Protein AF-B3PH59-F1 (afdb_monomer_lite)

Foldseek 3Di:
DVPVVLVLCQVDFAPDDDDRDDDDFFADDPPCGVVVRVLVVLVVVVVCCQQHVVLYDNQAWEWEDDDQKIWIWGQDPSHIDIDIDSDPVVVLVVLQDFDLAAYQYHYPPPPPFLHVVNVVSVPDDAFAKEKEKEKDPPCPVPLWTKMWIWIQFRNRRIDIDIFTPDDPLLPVVLVLLALLQVLVLVVVLVPPVSVVHNPGYWYWYWDADPVCVVVVHRGHTDIHTDDDDPVSNVDDDFAWEWEWAADPVRDTFIWIDGPPDIQGCVVQPVCRLLVVLVVVVVPDDPPDDHADFHSHYRCSNPFCVLDVRRTDISSSSVVVRVVSSVSNRVSNVVVVD

Sequence (337 aa):
MGQQCLHYLRLLPPGRRPALPELTIRCFSLGQGTNIAQRLTDLWRDLIHCFYSGLRPSGSRYLLETGDEFLLLQFLQQQPQVYRYKDYDRLLEKLSQPQADYSPLVVDRYALRDKPLAAISQTIKVPGIYLFYQVDVETAHDSRHWARIMLVDEKGSLFTARAHYYNQQTFLRPLLIFIRNALQHQQWSGDLHSALMLDNIQVYELEPARHYLSSGRSGPLLVQARQFPAQWMRIPLMNIKAIADMNADGQLLFSLYCDEQEFSPLAYGDELMPAVARYILGHRRTGEHYPGYITDLDLSLCRETIVQQTGLQLSHYLQIKTDLEMQLNQAMRQLLA

Structure (mmCIF, N/CA/C/O backbone):
data_AF-B3PH59-F1
#
_entry.id   AF-B3PH59-F1
#
loop_
_atom_site.group_PDB
_atom_site.id
_atom_site.type_symbol
_atom_site.label_atom_id
_atom_site.label_alt_id
_atom_site.label_comp_id
_atom_site.label_asym_id
_atom_site.label_entity_id
_atom_site.label_seq_id
_atom_site.pdbx_PDB_ins_code
_atom_site.Cartn_x
_atom_site.Cartn_y
_atom_site.Cartn_z
_atom_site.occupancy
_atom_site.B_iso_or_equiv
_atom_site.auth_seq_id
_atom_site.auth_comp_id
_atom_site.auth_asym_id
_atom_site.auth_atom_id
_atom_site.pdbx_PDB_model_num
ATOM 1 N N . MET A 1 1 ? 5.894 -5.583 -31.179 1.00 55.06 1 MET A N 1
ATOM 2 C CA . MET A 1 1 ? 6.895 -5.425 -30.098 1.00 55.06 1 MET A CA 1
ATOM 3 C C . MET A 1 1 ? 6.785 -6.529 -29.041 1.00 55.06 1 MET A C 1
ATOM 5 O O . MET A 1 1 ? 7.744 -7.268 -28.878 1.00 55.06 1 MET A O 1
ATOM 9 N N . GLY A 1 2 ? 5.634 -6.704 -28.373 1.00 60.00 2 GLY A N 1
ATOM 10 C CA . GLY A 1 2 ? 5.515 -7.617 -27.220 1.00 60.00 2 GLY A CA 1
ATOM 11 C C . GLY A 1 2 ? 5.922 -9.083 -27.453 1.00 60.00 2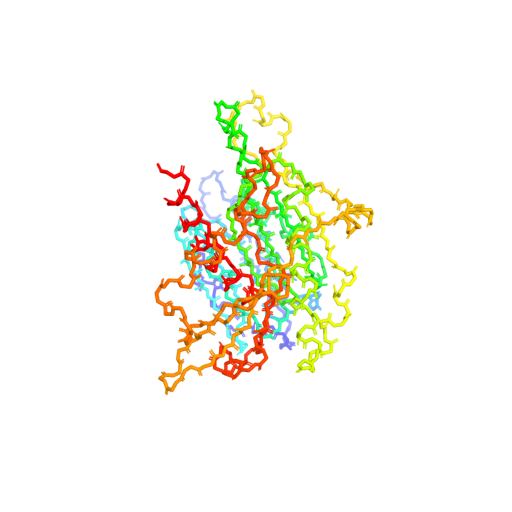 GLY A C 1
ATOM 12 O O . GLY A 1 2 ? 6.597 -9.656 -26.607 1.00 60.00 2 GLY A O 1
ATOM 13 N N . GLN A 1 3 ? 5.580 -9.689 -28.597 1.00 61.78 3 GLN A N 1
ATOM 14 C CA . GLN A 1 3 ? 5.868 -11.114 -28.847 1.00 61.78 3 GLN A CA 1
ATOM 15 C C . GLN A 1 3 ? 7.357 -11.418 -29.085 1.00 61.78 3 GLN A C 1
ATOM 17 O O . GLN A 1 3 ? 7.863 -12.403 -28.559 1.00 61.78 3 GLN A O 1
ATOM 22 N N . GLN A 1 4 ? 8.074 -10.570 -29.830 1.00 67.88 4 GLN A N 1
ATOM 23 C CA . GLN A 1 4 ? 9.510 -10.753 -30.096 1.00 67.88 4 GLN A CA 1
ATOM 24 C C . GLN A 1 4 ? 10.354 -10.480 -28.844 1.00 67.88 4 GLN A C 1
ATOM 26 O O . GLN A 1 4 ? 11.271 -11.240 -28.545 1.00 67.88 4 GLN A O 1
ATOM 31 N N . CYS A 1 5 ? 9.992 -9.446 -28.075 1.00 69.50 5 CYS A N 1
ATOM 32 C CA . CYS A 1 5 ? 10.623 -9.140 -26.790 1.00 69.50 5 CYS A CA 1
ATOM 33 C C . CYS A 1 5 ? 10.453 -10.311 -25.807 1.00 69.50 5 CYS A C 1
ATOM 35 O O . CYS A 1 5 ? 11.416 -10.779 -25.207 1.00 69.50 5 CYS A O 1
ATOM 37 N N . LEU A 1 6 ? 9.234 -10.850 -25.702 1.00 70.81 6 LEU A N 1
ATOM 38 C CA . LEU A 1 6 ? 8.949 -12.005 -24.853 1.00 70.81 6 LEU A CA 1
ATOM 39 C C . LEU A 1 6 ? 9.683 -13.268 -25.315 1.00 70.81 6 LEU A C 1
ATOM 41 O O . LEU A 1 6 ? 10.191 -14.017 -24.486 1.00 70.81 6 LEU A O 1
ATOM 45 N N . HIS A 1 7 ? 9.756 -13.507 -26.626 1.00 73.12 7 HIS A N 1
ATOM 46 C CA . HIS A 1 7 ? 10.506 -14.635 -27.171 1.00 73.12 7 HIS A CA 1
ATOM 47 C C . HIS A 1 7 ? 11.987 -14.562 -26.778 1.00 73.12 7 HIS A C 1
ATOM 49 O O . HIS A 1 7 ? 12.523 -15.546 -26.277 1.00 73.12 7 HIS A O 1
ATOM 55 N N . TYR A 1 8 ? 12.614 -13.389 -26.899 1.00 76.06 8 TYR A N 1
ATOM 56 C CA . TYR A 1 8 ? 13.986 -13.182 -26.436 1.00 76.06 8 TYR A CA 1
ATOM 57 C C . TYR A 1 8 ? 14.139 -13.485 -24.941 1.00 76.06 8 TYR A C 1
ATOM 59 O O . TYR A 1 8 ? 15.004 -14.268 -24.552 1.00 76.06 8 TYR A O 1
ATOM 67 N N . LEU A 1 9 ? 13.286 -12.890 -24.098 1.00 78.44 9 LEU A N 1
ATOM 68 C CA . LEU A 1 9 ? 13.359 -13.053 -22.642 1.00 78.44 9 LEU A CA 1
ATOM 69 C C . LEU A 1 9 ? 13.193 -14.522 -22.214 1.00 78.44 9 LEU A C 1
ATOM 71 O O . LEU A 1 9 ? 13.775 -14.938 -21.217 1.00 78.44 9 LEU A O 1
ATOM 75 N N . ARG A 1 10 ? 12.435 -15.326 -22.975 1.00 79.75 10 ARG A N 1
ATOM 76 C CA . ARG A 1 10 ? 12.277 -16.772 -22.730 1.00 79.75 10 ARG A CA 1
ATOM 77 C C . ARG A 1 10 ? 13.534 -17.569 -23.060 1.00 79.75 10 ARG A C 1
ATOM 79 O O . ARG A 1 10 ? 13.833 -18.535 -22.365 1.00 79.75 10 ARG A O 1
ATOM 86 N N . LEU A 1 11 ? 14.251 -17.189 -24.116 1.00 77.62 11 LEU A N 1
ATOM 87 C CA . LEU A 1 11 ? 15.478 -17.875 -24.530 1.00 77.62 11 LEU A CA 1
ATOM 88 C C . LEU A 1 11 ? 16.631 -17.639 -23.547 1.00 77.62 11 LEU A C 1
ATOM 90 O O . LEU A 1 11 ? 17.536 -18.466 -23.445 1.00 77.62 11 LEU A O 1
ATOM 94 N N . LEU A 1 12 ? 16.601 -16.517 -22.826 1.00 78.00 12 LEU A N 1
ATOM 95 C CA . LEU A 1 12 ? 17.700 -16.057 -21.987 1.00 78.00 12 LEU A CA 1
ATOM 96 C C . LEU A 1 12 ? 17.173 -15.682 -20.597 1.00 78.00 12 LEU A C 1
ATOM 98 O O . LEU A 1 12 ? 17.000 -14.503 -20.321 1.00 78.00 12 LEU A O 1
ATOM 102 N N . PRO A 1 13 ? 16.888 -16.637 -19.699 1.00 77.81 13 PRO A N 1
ATOM 103 C CA . PRO A 1 13 ? 16.457 -16.298 -18.347 1.00 77.81 13 PRO A CA 1
ATOM 104 C C . PRO A 1 13 ? 17.607 -15.661 -17.526 1.00 77.81 13 PRO A C 1
ATOM 106 O O . PRO A 1 13 ? 18.763 -16.080 -17.675 1.00 77.81 13 PRO A O 1
ATOM 109 N N . PRO A 1 14 ? 17.325 -14.663 -16.661 1.00 76.25 14 PRO A N 1
ATOM 110 C CA . PRO A 1 14 ? 18.308 -14.006 -15.801 1.00 76.25 14 PRO A CA 1
ATOM 111 C C . PRO A 1 14 ? 19.140 -14.980 -14.962 1.00 76.25 14 PRO A C 1
ATOM 113 O O . PRO A 1 14 ? 18.650 -15.991 -14.470 1.00 76.25 14 PRO A O 1
ATOM 116 N N . GLY A 1 15 ? 20.419 -14.671 -14.752 1.00 69.12 15 GLY A N 1
ATOM 117 C CA . GLY A 1 15 ? 21.314 -15.497 -13.930 1.00 69.12 15 GLY A CA 1
ATOM 118 C C . GLY A 1 15 ? 21.926 -16.706 -14.648 1.00 69.12 15 GLY A C 1
ATOM 119 O O . GLY A 1 15 ? 22.908 -17.261 -14.155 1.00 69.12 15 GLY A O 1
ATOM 120 N N . ARG A 1 16 ? 21.450 -17.078 -15.846 1.00 62.94 16 ARG A N 1
ATOM 121 C CA . ARG A 1 16 ? 22.260 -17.885 -16.772 1.00 62.94 16 ARG A CA 1
ATOM 122 C C . ARG A 1 16 ? 23.293 -16.963 -17.429 1.00 62.94 16 ARG A C 1
ATOM 124 O O . ARG A 1 16 ? 22.966 -15.835 -17.778 1.00 62.94 16 ARG A O 1
ATOM 131 N N . ARG A 1 17 ? 24.541 -17.427 -17.575 1.00 57.81 17 ARG A N 1
ATOM 132 C CA . ARG A 1 17 ? 25.669 -16.671 -18.162 1.00 57.81 17 ARG A CA 1
ATOM 133 C C . ARG A 1 17 ? 25.964 -17.016 -19.641 1.00 57.81 17 ARG A C 1
ATOM 135 O O . ARG A 1 17 ? 27.103 -17.369 -19.939 1.00 57.81 17 ARG A O 1
ATOM 142 N N . PRO A 1 18 ? 25.030 -16.972 -20.606 1.00 58.28 18 PRO A N 1
ATOM 143 C CA . PRO A 1 18 ? 25.450 -16.750 -21.981 1.00 58.28 18 PRO A CA 1
ATOM 144 C C . PRO A 1 18 ? 25.800 -15.266 -22.170 1.00 58.28 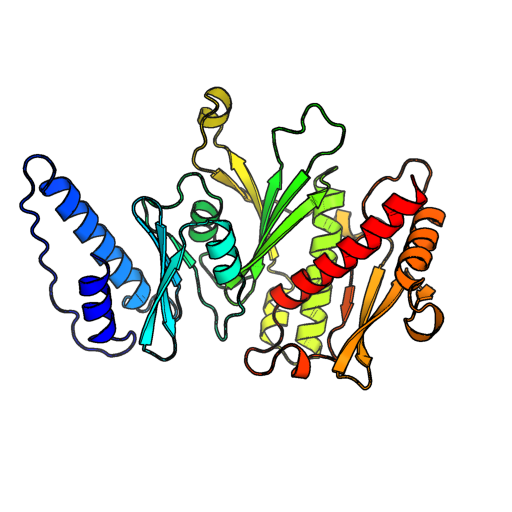18 PRO A C 1
ATOM 146 O O . PRO A 1 18 ? 25.239 -14.391 -21.506 1.00 58.28 18 PRO A O 1
ATOM 149 N N . ALA A 1 19 ? 26.724 -14.974 -23.085 1.00 69.81 19 ALA A N 1
ATOM 150 C CA . ALA A 1 19 ? 26.864 -13.620 -23.604 1.00 69.81 19 ALA A CA 1
ATOM 151 C C . ALA A 1 19 ? 25.517 -13.212 -24.223 1.00 69.81 19 ALA A C 1
ATOM 153 O O . ALA A 1 19 ? 24.956 -13.965 -25.024 1.00 69.81 19 ALA A O 1
ATOM 154 N N . LEU A 1 20 ? 24.968 -12.063 -23.820 1.00 75.38 20 LEU A N 1
ATOM 155 C CA . LEU A 1 20 ? 23.731 -11.559 -24.414 1.00 75.38 20 LEU A CA 1
ATOM 156 C C . LEU A 1 20 ? 23.979 -11.301 -25.910 1.00 75.38 20 LEU A C 1
ATOM 158 O O . LEU A 1 20 ? 24.960 -10.632 -26.240 1.00 75.38 20 LEU A O 1
ATOM 162 N N . PRO A 1 21 ? 23.136 -11.815 -26.820 1.00 73.88 21 PRO A N 1
ATOM 163 C CA . PRO A 1 21 ? 23.296 -11.567 -28.244 1.00 73.88 21 PRO A CA 1
ATOM 164 C C . PRO A 1 21 ? 23.127 -10.079 -28.558 1.00 73.88 21 PRO A C 1
ATOM 166 O O . PRO A 1 21 ? 22.310 -9.383 -27.943 1.00 73.88 21 PRO A O 1
ATOM 169 N N . GLU A 1 22 ? 23.887 -9.609 -29.546 1.00 75.38 22 GLU A N 1
ATOM 170 C CA . GLU A 1 22 ? 23.797 -8.242 -30.044 1.00 75.38 22 GLU A CA 1
ATOM 171 C C . GLU A 1 22 ? 22.428 -8.012 -30.700 1.00 75.38 22 GLU A C 1
ATOM 173 O O . GLU A 1 22 ? 22.011 -8.759 -31.588 1.00 75.38 22 GLU A O 1
ATOM 178 N N . LEU A 1 23 ? 21.707 -6.978 -30.254 1.00 75.31 23 LEU A N 1
ATOM 179 C CA . LEU A 1 23 ? 20.421 -6.609 -30.835 1.00 75.31 23 LEU A CA 1
ATOM 180 C C . LEU A 1 23 ? 20.603 -5.463 -31.829 1.00 75.31 23 LEU A C 1
ATOM 182 O O . LEU A 1 23 ? 20.932 -4.343 -31.446 1.00 75.31 23 LEU A O 1
ATOM 186 N N . THR A 1 24 ? 20.287 -5.716 -33.098 1.00 76.94 24 THR A N 1
ATOM 187 C CA . THR A 1 24 ? 20.151 -4.664 -34.111 1.00 76.94 24 THR A CA 1
ATOM 188 C C . THR A 1 24 ? 18.677 -4.357 -34.351 1.00 76.94 24 THR A C 1
ATOM 190 O O . THR A 1 24 ? 17.915 -5.227 -34.772 1.00 76.94 24 THR A O 1
ATOM 193 N N . ILE A 1 25 ? 18.270 -3.106 -34.135 1.00 78.56 25 ILE A N 1
ATOM 194 C CA . ILE A 1 25 ? 16.898 -2.654 -34.390 1.00 78.56 25 ILE A CA 1
ATOM 195 C C . ILE A 1 25 ? 16.886 -1.784 -35.642 1.00 78.56 25 ILE A C 1
ATOM 197 O O . ILE A 1 25 ? 17.568 -0.765 -35.709 1.00 78.56 25 ILE A O 1
ATOM 201 N N . ARG A 1 26 ? 16.092 -2.179 -36.640 1.00 77.75 26 ARG A N 1
ATOM 202 C CA . ARG A 1 26 ? 15.873 -1.406 -37.868 1.00 77.75 26 ARG A CA 1
ATOM 203 C C . ARG A 1 26 ? 14.392 -1.079 -37.992 1.00 77.75 26 ARG A C 1
ATOM 205 O O . ARG A 1 26 ? 13.552 -1.962 -37.841 1.00 77.75 26 ARG A O 1
ATOM 212 N N . CYS A 1 27 ? 14.074 0.184 -38.254 1.00 75.50 27 CYS A N 1
ATOM 213 C CA . CYS A 1 27 ? 12.709 0.637 -38.488 1.00 75.50 27 CYS A CA 1
ATOM 214 C C . CYS A 1 27 ? 12.616 1.246 -39.887 1.00 75.50 27 CYS A C 1
ATOM 216 O O . CYS A 1 27 ? 13.403 2.122 -40.231 1.00 75.50 27 CYS A O 1
ATOM 218 N N . PHE A 1 28 ? 11.658 0.771 -40.682 1.00 76.81 28 PHE A N 1
ATOM 219 C CA . PHE A 1 28 ? 11.490 1.150 -42.089 1.00 76.81 28 PHE A CA 1
ATOM 220 C C . PHE A 1 28 ? 10.305 2.104 -42.311 1.00 76.81 28 PHE A C 1
ATOM 222 O O . PHE A 1 28 ? 9.797 2.212 -43.423 1.00 76.81 28 PHE A O 1
ATOM 229 N N . SER A 1 29 ? 9.822 2.778 -41.260 1.00 75.88 29 SER A N 1
ATOM 230 C CA . SER A 1 29 ? 8.727 3.742 -41.388 1.00 75.88 29 SER A CA 1
ATOM 231 C C . SER A 1 29 ? 9.214 5.074 -41.965 1.00 75.88 29 SER A C 1
ATOM 233 O O . SER A 1 29 ? 10.248 5.615 -41.562 1.00 75.88 29 SER A O 1
ATOM 235 N N . LEU A 1 30 ? 8.442 5.629 -42.901 1.00 68.19 30 LEU A N 1
ATOM 236 C CA . LEU A 1 30 ? 8.704 6.944 -43.480 1.00 68.19 30 LEU A CA 1
ATOM 237 C C . LEU A 1 30 ? 8.513 8.031 -42.402 1.00 68.19 30 LEU A C 1
ATOM 239 O O . LEU A 1 30 ? 7.477 8.094 -41.745 1.00 68.19 30 LEU A O 1
ATOM 243 N N . GLY A 1 31 ? 9.531 8.869 -42.191 1.00 69.94 31 GLY A N 1
ATOM 244 C CA . GLY A 1 31 ? 9.476 10.075 -41.350 1.00 69.94 31 GLY A CA 1
ATOM 245 C C . GLY A 1 31 ? 9.749 9.900 -39.847 1.00 69.94 31 GLY A C 1
ATOM 246 O O . GLY A 1 31 ? 10.294 10.813 -39.239 1.00 69.94 31 GLY A O 1
ATOM 247 N N . GLN A 1 32 ? 9.435 8.749 -39.240 1.00 73.19 32 GLN A N 1
ATOM 248 C CA . GLN A 1 32 ? 9.641 8.510 -37.792 1.00 73.19 32 GLN A CA 1
ATOM 249 C C . GLN A 1 32 ? 10.568 7.323 -37.474 1.00 73.19 32 GLN A C 1
ATOM 251 O O . GLN A 1 32 ? 10.807 7.026 -36.301 1.00 73.19 32 GLN A O 1
ATOM 256 N N . GLY A 1 33 ? 11.114 6.650 -38.494 1.00 76.94 33 GLY A N 1
ATOM 257 C CA . GLY A 1 33 ? 11.898 5.421 -38.332 1.00 76.94 33 GLY A CA 1
ATOM 258 C C . GLY A 1 33 ? 13.082 5.561 -37.375 1.00 76.94 33 GLY A C 1
ATOM 259 O O . GLY A 1 33 ? 13.268 4.713 -36.505 1.00 76.94 33 GLY A O 1
ATOM 260 N N . THR A 1 34 ? 13.832 6.663 -37.460 1.00 81.44 34 THR A N 1
ATOM 261 C CA . THR A 1 34 ? 14.986 6.921 -36.582 1.00 81.44 34 THR A CA 1
ATOM 262 C C . THR A 1 34 ? 14.575 7.081 -35.116 1.00 81.44 34 THR A C 1
ATOM 264 O O . THR A 1 34 ? 15.181 6.463 -34.245 1.00 81.44 34 THR A O 1
ATOM 267 N N . ASN A 1 35 ? 13.508 7.839 -34.832 1.00 83.19 35 ASN A N 1
ATOM 268 C CA . ASN A 1 35 ? 13.010 8.040 -33.465 1.00 83.19 35 ASN A CA 1
ATOM 269 C C . ASN A 1 35 ? 12.490 6.735 -32.856 1.00 83.19 35 ASN A C 1
ATOM 271 O O . ASN A 1 35 ? 12.779 6.426 -31.700 1.00 83.19 35 ASN A O 1
ATOM 275 N N . ILE A 1 36 ? 11.759 5.942 -33.645 1.00 81.88 36 ILE A N 1
ATOM 276 C CA . ILE A 1 36 ? 11.254 4.636 -33.215 1.00 81.88 36 ILE A CA 1
ATOM 277 C C . ILE A 1 36 ? 12.426 3.685 -32.945 1.00 81.88 36 ILE A C 1
ATOM 279 O O . ILE A 1 36 ? 12.481 3.083 -31.876 1.00 81.88 36 ILE A O 1
ATOM 283 N N . ALA A 1 37 ? 13.389 3.574 -33.864 1.00 85.19 37 ALA A N 1
ATOM 284 C CA . ALA A 1 37 ? 14.566 2.723 -33.689 1.00 85.19 37 ALA A CA 1
ATOM 285 C C . ALA A 1 37 ? 15.389 3.118 -32.454 1.00 85.19 37 ALA A C 1
ATOM 287 O O . ALA A 1 37 ? 15.765 2.246 -31.669 1.00 85.19 37 ALA A O 1
ATOM 288 N N . GLN A 1 38 ? 15.608 4.417 -32.233 1.00 86.31 38 GLN A N 1
ATOM 289 C CA . GLN A 1 38 ? 16.319 4.916 -31.059 1.00 86.31 38 GLN A CA 1
ATOM 290 C C . GLN A 1 38 ? 15.569 4.571 -29.767 1.00 86.31 38 GLN A C 1
ATOM 292 O O . GLN A 1 38 ? 16.145 3.979 -28.856 1.00 86.31 38 GLN A O 1
ATOM 297 N N . ARG A 1 39 ? 14.262 4.847 -29.709 1.00 86.56 39 ARG A N 1
ATOM 298 C CA . ARG A 1 39 ? 13.422 4.540 -28.544 1.00 86.56 39 ARG A CA 1
ATOM 299 C C . ARG A 1 39 ? 13.409 3.048 -28.212 1.00 86.56 39 ARG A C 1
ATOM 301 O O . ARG A 1 39 ? 13.494 2.677 -27.042 1.00 86.56 39 ARG A O 1
ATOM 308 N N . LEU A 1 40 ? 13.292 2.199 -29.230 1.00 85.88 40 LEU A N 1
ATOM 309 C CA . LEU A 1 40 ? 13.354 0.747 -29.078 1.00 85.88 40 LEU A CA 1
ATOM 310 C C . LEU A 1 40 ? 14.727 0.294 -28.567 1.00 85.88 40 LEU A C 1
ATOM 312 O O . LEU A 1 40 ? 14.798 -0.590 -27.719 1.00 85.88 40 LEU A O 1
ATOM 316 N N . THR A 1 41 ? 15.802 0.916 -29.051 1.00 87.81 41 THR A N 1
ATOM 317 C CA . THR A 1 41 ? 17.174 0.620 -28.615 1.00 87.81 41 THR A CA 1
ATOM 318 C C . THR A 1 41 ? 17.374 0.999 -27.150 1.00 87.81 41 THR A C 1
ATOM 320 O O . THR A 1 41 ? 17.945 0.232 -26.377 1.00 87.81 41 THR A O 1
ATOM 323 N N . ASP A 1 42 ? 16.852 2.155 -26.744 1.00 89.75 42 ASP A N 1
ATOM 324 C CA . ASP A 1 42 ? 16.869 2.606 -25.356 1.00 89.75 42 ASP A CA 1
ATOM 325 C C . ASP A 1 42 ? 16.046 1.698 -24.438 1.00 89.75 42 ASP A C 1
ATOM 327 O O . ASP A 1 42 ? 16.537 1.298 -23.385 1.00 89.75 42 ASP A O 1
ATOM 331 N N . LEU A 1 43 ? 14.839 1.305 -24.862 1.00 89.69 43 LEU A N 1
ATOM 332 C CA . LEU A 1 43 ? 14.024 0.334 -24.130 1.00 89.69 43 LEU A CA 1
ATOM 333 C C . LEU A 1 43 ? 14.778 -0.981 -23.927 1.00 89.69 43 LEU A C 1
ATOM 335 O O . LEU A 1 43 ? 14.779 -1.554 -22.840 1.00 89.69 43 LEU A O 1
ATOM 339 N N . TRP A 1 44 ? 15.416 -1.464 -24.988 1.00 87.38 44 TRP A N 1
ATOM 340 C CA . TRP A 1 44 ? 16.163 -2.705 -24.943 1.00 87.38 44 TRP A CA 1
ATOM 341 C C . TRP A 1 44 ? 17.323 -2.646 -23.950 1.00 87.38 44 TRP A C 1
ATOM 343 O O . TRP A 1 44 ? 17.504 -3.552 -23.135 1.00 87.38 44 TRP A O 1
ATOM 353 N N . ARG A 1 45 ? 18.075 -1.542 -23.973 1.00 89.00 45 ARG A N 1
ATOM 354 C CA . ARG A 1 45 ? 19.151 -1.284 -23.016 1.00 89.00 45 ARG A CA 1
ATOM 355 C C . ARG A 1 45 ? 18.626 -1.258 -21.580 1.00 89.00 45 ARG A C 1
ATOM 357 O O . ARG A 1 45 ? 19.255 -1.849 -20.705 1.00 89.00 45 ARG A O 1
ATOM 364 N N . ASP A 1 46 ? 17.478 -0.628 -21.346 1.00 91.38 46 ASP A N 1
ATOM 365 C CA . ASP A 1 46 ? 16.867 -0.538 -20.017 1.00 91.38 46 ASP A CA 1
ATOM 366 C C . ASP A 1 46 ? 16.385 -1.908 -19.512 1.00 91.38 46 ASP A C 1
ATOM 368 O O . ASP A 1 46 ? 16.591 -2.234 -18.343 1.00 91.38 46 ASP A O 1
ATOM 372 N N . LEU A 1 47 ? 15.816 -2.747 -20.386 1.00 90.12 47 LEU A N 1
ATOM 373 C CA . LEU A 1 47 ? 15.437 -4.127 -20.060 1.00 90.12 47 LEU A CA 1
ATOM 374 C C . LEU A 1 47 ? 16.659 -4.991 -19.732 1.00 90.12 47 LEU A C 1
ATOM 376 O O . LEU A 1 47 ? 16.651 -5.699 -18.722 1.00 90.12 47 LEU A O 1
ATOM 380 N N . ILE A 1 48 ? 17.723 -4.902 -20.542 1.00 88.19 48 ILE A N 1
ATOM 381 C CA . ILE A 1 48 ? 18.989 -5.592 -20.264 1.00 88.19 48 ILE A CA 1
ATOM 382 C C . ILE A 1 48 ? 19.534 -5.159 -18.904 1.00 88.19 48 ILE A C 1
ATOM 384 O O . ILE A 1 48 ? 19.887 -5.993 -18.072 1.00 88.19 48 ILE A O 1
ATOM 388 N N . HIS A 1 49 ? 19.576 -3.852 -18.658 1.00 89.06 49 HIS A N 1
ATOM 389 C CA . HIS A 1 49 ? 20.075 -3.317 -17.403 1.00 89.06 49 HIS A CA 1
ATOM 390 C C . HIS A 1 49 ? 19.209 -3.749 -16.210 1.00 89.06 49 HIS A C 1
ATOM 392 O O . HIS A 1 49 ? 19.747 -4.069 -15.152 1.00 89.06 49 HIS A O 1
ATOM 398 N N . CYS A 1 50 ? 17.885 -3.808 -16.372 1.00 91.31 50 CYS A N 1
ATOM 399 C CA . CYS A 1 50 ? 16.966 -4.245 -15.325 1.00 91.31 50 CYS A CA 1
ATOM 400 C C . CYS A 1 50 ? 17.192 -5.712 -14.931 1.00 91.31 50 CYS A C 1
ATOM 402 O O . CYS A 1 50 ? 17.337 -6.010 -13.748 1.00 91.31 50 CYS A O 1
ATOM 404 N N . PHE A 1 51 ? 17.246 -6.615 -15.914 1.00 89.94 51 PHE A N 1
ATOM 405 C CA . PHE A 1 51 ? 17.184 -8.059 -15.667 1.00 89.94 51 PHE A CA 1
ATOM 406 C C . PHE A 1 51 ? 18.540 -8.780 -15.699 1.00 89.94 51 PHE A C 1
ATOM 408 O O . PHE A 1 51 ? 18.661 -9.855 -15.117 1.00 89.94 51 PHE A O 1
ATOM 415 N N . TYR A 1 52 ? 19.564 -8.220 -16.349 1.00 87.25 52 TYR A N 1
ATOM 416 C CA . TYR A 1 52 ? 20.823 -8.929 -16.630 1.00 87.25 52 TYR A CA 1
ATOM 417 C C . TYR A 1 52 ? 22.083 -8.209 -16.138 1.00 87.25 52 TYR A C 1
ATOM 419 O O . TYR A 1 52 ? 23.170 -8.771 -16.233 1.00 87.25 52 TYR A O 1
ATOM 427 N N . SER A 1 53 ? 21.975 -6.998 -15.583 1.00 85.75 53 SER A N 1
ATOM 428 C CA . SER A 1 53 ? 23.144 -6.271 -15.052 1.00 85.75 53 SER A CA 1
ATOM 429 C C . SER A 1 53 ? 23.757 -6.909 -13.802 1.00 85.75 53 SER A C 1
ATOM 431 O O . SER A 1 53 ? 24.884 -6.581 -13.443 1.00 85.75 53 SER A O 1
ATOM 433 N N . GLY A 1 54 ? 23.007 -7.769 -13.104 1.00 83.56 54 GLY A N 1
ATOM 434 C CA . GLY A 1 54 ? 23.379 -8.285 -11.784 1.00 83.56 54 GLY A CA 1
ATOM 435 C C . GLY A 1 54 ? 23.250 -7.260 -10.649 1.00 83.56 54 GLY A C 1
ATOM 436 O O . GLY A 1 54 ? 23.541 -7.592 -9.507 1.00 83.56 54 GLY A O 1
ATOM 437 N N . LEU A 1 55 ? 22.794 -6.033 -10.937 1.00 85.69 55 LEU A N 1
ATOM 438 C CA . LEU A 1 55 ? 22.618 -4.962 -9.945 1.00 85.69 55 LEU A CA 1
ATOM 439 C C . LEU A 1 55 ? 21.240 -4.978 -9.272 1.00 85.69 55 LEU A C 1
ATOM 441 O O . LEU A 1 55 ? 21.005 -4.228 -8.327 1.00 85.69 55 LEU A O 1
ATOM 445 N N . ARG A 1 56 ? 20.307 -5.789 -9.779 1.00 88.88 56 ARG A N 1
ATOM 446 C CA . ARG A 1 56 ? 18.943 -5.918 -9.260 1.00 88.88 56 ARG A CA 1
ATOM 447 C C . ARG A 1 56 ? 18.579 -7.389 -9.051 1.00 88.88 56 ARG A C 1
ATOM 449 O O . ARG A 1 56 ? 19.123 -8.245 -9.752 1.00 88.88 56 ARG A O 1
ATOM 456 N N . PRO A 1 57 ? 17.636 -7.691 -8.141 1.00 89.62 57 PRO A N 1
ATOM 457 C CA . PRO A 1 57 ? 17.098 -9.037 -7.993 1.00 89.62 57 PRO A CA 1
ATOM 458 C C . PRO A 1 57 ? 16.501 -9.550 -9.305 1.00 89.62 57 PRO A C 1
ATOM 460 O O . PRO A 1 57 ? 15.865 -8.796 -10.047 1.00 89.62 57 PRO A O 1
ATOM 463 N N . SER A 1 58 ? 16.634 -10.849 -9.564 1.00 85.75 58 SER A N 1
ATOM 464 C CA . SER A 1 58 ? 16.061 -11.504 -10.750 1.00 85.75 58 SER A CA 1
ATOM 465 C C . SER A 1 58 ? 14.536 -11.369 -10.827 1.00 85.75 58 SER A C 1
ATOM 467 O O . SER A 1 58 ? 13.978 -11.328 -11.921 1.00 85.75 58 SER A O 1
ATOM 469 N N . GLY A 1 59 ? 13.873 -11.241 -9.674 1.00 89.19 59 GLY A N 1
ATOM 470 C CA . GLY A 1 59 ? 12.434 -11.022 -9.555 1.00 89.19 59 GLY A CA 1
ATOM 471 C C . GLY A 1 59 ? 11.974 -9.579 -9.777 1.00 89.19 59 GLY A C 1
ATOM 472 O O . GLY A 1 59 ? 10.813 -9.297 -9.491 1.00 89.19 59 GLY A O 1
ATOM 473 N N . SER A 1 60 ? 12.837 -8.664 -10.243 1.00 94.56 60 SER A N 1
ATOM 474 C CA . SER A 1 60 ? 12.469 -7.265 -10.530 1.00 94.56 60 SER A CA 1
ATOM 475 C C . SER A 1 60 ? 11.257 -7.162 -11.461 1.00 94.56 60 SER A C 1
ATOM 477 O O . SER A 1 60 ? 11.036 -8.014 -12.322 1.00 94.56 60 SER A O 1
ATOM 479 N N . ARG A 1 61 ? 10.468 -6.101 -11.303 1.00 96.44 61 ARG A N 1
ATOM 480 C CA . ARG A 1 61 ? 9.274 -5.828 -12.109 1.00 96.44 61 ARG A CA 1
ATOM 481 C C . ARG A 1 61 ? 9.536 -4.621 -12.999 1.00 96.44 61 ARG A C 1
ATOM 483 O O . ARG A 1 61 ? 9.825 -3.547 -12.488 1.00 96.44 61 ARG A O 1
ATOM 490 N N . TYR A 1 62 ? 9.441 -4.783 -14.315 1.00 96.25 62 TYR A N 1
ATOM 491 C CA . TYR A 1 62 ? 9.642 -3.700 -15.278 1.00 96.25 62 TYR A CA 1
ATOM 492 C C . TYR A 1 62 ? 8.311 -3.287 -15.903 1.00 96.25 62 TYR A C 1
ATOM 494 O O . TYR A 1 62 ? 7.601 -4.126 -16.456 1.00 96.25 62 TYR A O 1
ATOM 502 N N . LEU A 1 63 ? 7.972 -2.005 -15.812 1.00 96.62 63 LEU A N 1
ATOM 503 C CA . LEU A 1 63 ? 6.682 -1.461 -16.211 1.00 96.62 63 LEU A CA 1
ATOM 504 C C . LEU A 1 63 ? 6.827 -0.509 -17.394 1.00 96.62 63 LEU A C 1
ATOM 506 O O . LEU A 1 63 ? 7.600 0.447 -17.362 1.00 96.62 63 LEU A O 1
ATOM 510 N N . LEU A 1 64 ? 6.035 -0.774 -18.423 1.00 93.94 64 LEU A N 1
ATOM 511 C CA . LEU A 1 64 ? 5.953 -0.009 -19.656 1.00 93.94 64 LEU A CA 1
ATOM 512 C C . LEU A 1 64 ? 4.546 0.533 -19.846 1.00 93.94 64 LEU A C 1
ATOM 514 O O . LEU A 1 64 ? 3.571 -0.122 -19.489 1.00 93.94 64 LEU A O 1
ATOM 518 N N . GLU A 1 65 ? 4.459 1.686 -20.490 1.00 91.88 65 GLU A N 1
ATOM 519 C CA . GLU A 1 65 ? 3.215 2.251 -21.000 1.00 91.88 65 GLU A CA 1
ATOM 520 C C . GLU A 1 65 ? 3.294 2.266 -22.528 1.00 91.88 65 GLU A C 1
ATOM 522 O O . GLU A 1 65 ? 4.245 2.791 -23.117 1.00 91.88 65 GLU A O 1
ATOM 527 N N . THR A 1 66 ? 2.329 1.623 -23.178 1.00 86.69 66 THR A N 1
ATOM 528 C CA . THR A 1 66 ? 2.262 1.490 -24.634 1.00 86.69 66 THR A CA 1
ATOM 529 C C . THR A 1 66 ? 0.845 1.766 -25.112 1.00 86.69 66 THR A C 1
ATOM 531 O O . THR A 1 66 ? -0.022 0.907 -24.977 1.00 86.69 66 THR A O 1
ATOM 534 N N . GLY A 1 67 ? 0.622 2.934 -25.720 1.00 84.56 67 GLY A N 1
ATOM 535 C CA . GLY A 1 67 ? -0.707 3.322 -26.195 1.00 84.56 67 GLY A CA 1
ATOM 536 C C . GLY A 1 67 ? -1.677 3.500 -25.029 1.00 84.56 67 GLY A C 1
ATOM 537 O O . GLY A 1 67 ? -1.465 4.374 -24.198 1.00 84.56 67 GLY A O 1
ATOM 538 N N . ASP A 1 68 ? -2.716 2.668 -24.986 1.00 86.44 68 ASP A N 1
ATOM 539 C CA . ASP A 1 68 ? -3.753 2.614 -23.949 1.00 86.44 68 ASP A CA 1
ATOM 540 C C . ASP A 1 68 ? -3.533 1.490 -22.918 1.00 86.44 68 ASP A C 1
ATOM 542 O O . ASP A 1 68 ? -4.426 1.200 -22.124 1.00 86.44 68 ASP A O 1
ATOM 546 N N . GLU A 1 69 ? -2.369 0.828 -22.927 1.00 93.25 69 GLU A N 1
ATOM 547 C CA . GLU A 1 69 ? -2.083 -0.305 -22.041 1.00 93.25 69 GLU A CA 1
ATOM 548 C C . GLU A 1 69 ? -0.795 -0.125 -21.224 1.00 93.25 69 GLU A C 1
ATOM 550 O O . GLU A 1 69 ? 0.216 0.410 -21.689 1.00 93.25 69 GLU A O 1
ATOM 555 N N . PHE A 1 70 ? -0.805 -0.702 -20.026 1.00 94.50 70 PHE A N 1
ATOM 556 C CA . PHE A 1 70 ? 0.348 -0.950 -19.175 1.00 94.50 70 PHE A CA 1
ATOM 557 C C . PHE A 1 70 ? 0.823 -2.395 -19.339 1.00 94.50 70 PHE A C 1
ATOM 559 O O . PHE A 1 70 ? 0.039 -3.343 -19.235 1.00 94.50 70 PHE A O 1
ATOM 566 N N . LEU A 1 71 ? 2.125 -2.575 -19.553 1.00 94.56 71 LEU A N 1
ATOM 567 C CA . LEU A 1 71 ? 2.773 -3.880 -19.639 1.00 94.56 71 LEU A CA 1
ATOM 568 C C . LEU A 1 71 ? 3.716 -4.057 -18.452 1.00 94.56 71 LEU A C 1
ATOM 570 O O . LEU A 1 71 ? 4.701 -3.330 -18.328 1.00 94.56 71 LEU A O 1
ATOM 574 N N . LEU A 1 72 ? 3.444 -5.050 -17.609 1.00 95.94 72 LEU A N 1
ATOM 575 C CA . LEU A 1 72 ? 4.296 -5.416 -16.481 1.00 95.94 72 LEU A CA 1
ATOM 576 C C . LEU A 1 72 ? 5.049 -6.706 -16.805 1.00 95.94 72 LEU A C 1
ATOM 578 O O . LEU A 1 72 ? 4.435 -7.760 -16.984 1.00 95.94 72 LEU A O 1
ATOM 582 N N . LEU A 1 73 ? 6.374 -6.625 -16.861 1.00 94.69 73 LEU A N 1
ATOM 583 C CA . LEU A 1 73 ? 7.264 -7.759 -17.071 1.00 94.69 73 LEU A CA 1
ATOM 584 C C . LEU A 1 73 ? 7.903 -8.176 -15.751 1.00 94.69 73 LEU A C 1
ATOM 586 O O . LEU A 1 73 ? 8.419 -7.336 -15.016 1.00 94.69 73 LEU A O 1
ATOM 590 N N . GLN A 1 74 ? 7.915 -9.475 -15.474 1.00 94.12 74 GLN A N 1
ATOM 591 C CA . GLN A 1 74 ? 8.557 -10.044 -14.291 1.00 94.12 74 GLN A CA 1
ATOM 592 C C . GLN A 1 74 ? 9.032 -11.460 -14.598 1.00 94.12 74 GLN A C 1
ATOM 594 O O . GLN A 1 74 ? 8.325 -12.207 -15.267 1.00 94.12 74 GLN A O 1
ATOM 599 N N . PHE A 1 75 ? 10.189 -11.865 -14.081 1.00 90.62 75 PHE A N 1
ATOM 600 C CA . PHE A 1 75 ? 10.568 -13.276 -14.087 1.00 90.62 75 PHE A CA 1
ATOM 601 C C . PHE A 1 75 ? 10.076 -13.954 -12.810 1.00 90.62 75 PHE A C 1
ATOM 603 O O . PHE A 1 75 ? 10.451 -13.558 -11.710 1.00 90.62 75 PHE A O 1
ATOM 610 N N . LEU A 1 76 ? 9.259 -14.995 -12.962 1.00 88.62 76 LEU A N 1
ATOM 611 C CA . LEU A 1 76 ? 8.826 -15.868 -11.872 1.00 88.62 76 LEU A CA 1
ATOM 612 C C . LEU A 1 76 ? 9.348 -17.271 -12.151 1.00 88.62 76 LEU A C 1
ATOM 614 O O . LEU A 1 76 ? 9.118 -17.801 -13.234 1.00 88.62 76 LEU A O 1
ATOM 618 N N . GLN A 1 77 ? 10.087 -17.852 -11.202 1.00 85.38 77 GLN A N 1
ATOM 619 C CA . GLN A 1 77 ? 10.713 -19.174 -11.362 1.00 85.38 77 GLN A CA 1
ATOM 620 C C . GLN A 1 77 ? 11.486 -19.309 -12.691 1.00 85.38 77 GLN A C 1
ATOM 622 O O . GLN A 1 77 ? 11.344 -20.288 -13.419 1.00 85.38 77 GLN A O 1
ATOM 627 N N . GLN A 1 78 ? 12.290 -18.293 -13.034 1.00 82.75 78 GLN A N 1
ATOM 628 C CA . GLN A 1 78 ? 13.064 -18.222 -14.287 1.00 82.75 78 GLN A CA 1
ATOM 629 C C . GLN A 1 78 ? 12.228 -18.152 -15.578 1.00 82.75 78 GLN A C 1
ATOM 631 O O . GLN A 1 78 ? 12.785 -18.210 -16.671 1.00 82.75 78 GLN A O 1
ATOM 636 N N . GLN A 1 79 ? 10.909 -17.976 -15.485 1.00 86.88 79 GLN A N 1
ATOM 637 C CA . GLN A 1 79 ? 10.026 -17.804 -16.636 1.00 86.88 79 GLN A CA 1
ATOM 638 C C . GLN A 1 79 ? 9.559 -16.348 -16.741 1.00 86.88 79 GLN A C 1
ATOM 640 O O . GLN A 1 79 ? 9.019 -15.814 -15.766 1.00 86.88 79 GLN A O 1
ATOM 645 N N . PRO A 1 80 ? 9.724 -15.688 -17.902 1.00 89.44 80 PRO A N 1
ATOM 646 C CA . PRO A 1 80 ? 9.221 -14.337 -18.092 1.00 89.44 80 PRO A CA 1
ATOM 647 C C . PRO A 1 80 ? 7.696 -14.353 -18.188 1.00 89.44 80 PRO A C 1
ATOM 649 O O . PRO A 1 80 ? 7.103 -14.995 -19.060 1.00 89.44 80 PRO A O 1
ATOM 652 N N . GLN A 1 81 ? 7.077 -13.584 -17.308 1.00 91.12 81 GLN A N 1
ATOM 653 C CA . GLN A 1 81 ? 5.661 -13.275 -17.298 1.00 91.12 81 GLN A CA 1
ATOM 654 C C . GLN A 1 81 ? 5.456 -11.865 -17.838 1.00 91.12 81 GLN A C 1
ATOM 656 O O . GLN A 1 81 ? 6.220 -10.949 -17.527 1.00 91.12 81 GLN A O 1
ATOM 661 N N . VAL A 1 82 ? 4.416 -11.697 -18.652 1.00 91.62 82 VAL A N 1
ATOM 662 C CA . VAL A 1 82 ? 3.993 -10.396 -19.172 1.00 91.62 82 VAL A CA 1
ATOM 663 C C . VAL A 1 82 ? 2.520 -10.244 -18.867 1.00 91.62 82 VAL A C 1
ATOM 665 O O . VAL A 1 82 ? 1.689 -10.957 -19.427 1.00 91.62 82 VAL A O 1
ATOM 668 N N . TYR A 1 83 ? 2.213 -9.297 -17.998 1.00 93.62 83 TYR A N 1
ATOM 669 C CA . TYR A 1 83 ? 0.849 -8.929 -17.668 1.00 93.62 83 TYR A CA 1
ATOM 670 C C . TYR A 1 83 ? 0.472 -7.662 -18.424 1.00 93.62 83 TYR A C 1
ATOM 672 O O . TYR A 1 83 ? 1.314 -6.783 -18.622 1.00 93.62 83 TYR A O 1
ATOM 680 N N . ARG A 1 84 ? -0.787 -7.579 -18.853 1.00 94.75 84 ARG A N 1
ATOM 681 C CA . ARG A 1 84 ? -1.325 -6.432 -19.584 1.00 94.75 84 ARG A CA 1
ATOM 682 C C . ARG A 1 84 ? -2.523 -5.869 -18.848 1.00 94.75 84 ARG A C 1
ATOM 684 O O . ARG A 1 84 ? -3.416 -6.632 -18.491 1.00 94.75 84 ARG A O 1
ATOM 691 N N . TYR A 1 85 ? -2.555 -4.556 -18.685 1.00 95.75 85 TYR A N 1
ATOM 692 C CA . TYR A 1 85 ? -3.646 -3.855 -18.022 1.00 95.75 85 TYR A CA 1
ATOM 693 C C . TYR A 1 85 ? -4.015 -2.619 -18.827 1.00 95.75 85 TYR A C 1
ATOM 695 O O . TYR A 1 85 ? -3.142 -1.837 -19.173 1.00 95.75 85 TYR A O 1
ATOM 703 N N . LYS A 1 86 ? -5.300 -2.429 -19.117 1.00 93.31 86 LYS A N 1
ATOM 704 C CA . LYS A 1 86 ? -5.805 -1.177 -19.712 1.00 93.31 86 LYS A CA 1
ATOM 705 C C . LYS A 1 86 ? -6.108 -0.112 -18.669 1.00 93.31 86 LYS A C 1
ATOM 707 O O . LYS A 1 86 ? -6.176 1.072 -18.963 1.00 93.31 86 LYS A O 1
ATOM 712 N N . ASP A 1 87 ? -6.326 -0.572 -17.447 1.00 93.38 87 ASP A N 1
ATOM 713 C CA . ASP A 1 87 ? -6.771 0.235 -16.334 1.00 93.38 87 ASP A CA 1
ATOM 714 C C . ASP A 1 87 ? -5.654 0.353 -15.295 1.00 93.38 87 ASP A C 1
ATOM 716 O O . ASP A 1 87 ? -4.940 -0.615 -15.005 1.00 93.38 87 ASP A O 1
ATOM 720 N N . TYR A 1 88 ? -5.483 1.564 -14.770 1.00 93.56 88 TYR A N 1
ATOM 721 C CA . TYR A 1 88 ? -4.426 1.854 -13.810 1.00 93.56 88 TYR A CA 1
ATOM 722 C C . TYR A 1 88 ? -4.712 1.208 -12.451 1.00 93.56 88 TYR A C 1
ATOM 724 O O . TYR A 1 88 ? -3.780 0.712 -11.825 1.00 93.56 88 TYR A O 1
ATOM 732 N N . ASP A 1 89 ? -5.973 1.126 -12.023 1.00 94.06 89 ASP A N 1
ATOM 733 C CA . ASP A 1 89 ? -6.332 0.496 -10.750 1.00 94.06 89 ASP A CA 1
ATOM 734 C C . ASP A 1 89 ? -6.086 -1.019 -10.807 1.00 94.06 89 ASP A C 1
ATOM 736 O O . ASP A 1 89 ? -5.496 -1.577 -9.886 1.00 94.06 89 ASP A O 1
ATOM 740 N N . ARG A 1 90 ? -6.370 -1.679 -11.939 1.00 96.06 90 ARG A N 1
ATOM 741 C CA . ARG A 1 90 ? -5.988 -3.091 -12.163 1.00 96.06 90 ARG A CA 1
ATOM 742 C C . ARG A 1 90 ? -4.479 -3.328 -12.123 1.00 96.06 90 ARG A C 1
ATOM 744 O O . ARG A 1 90 ? -4.023 -4.371 -11.652 1.00 96.06 90 ARG A O 1
ATOM 751 N N . LEU A 1 91 ? -3.686 -2.374 -12.608 1.00 96.94 91 LEU A N 1
ATOM 752 C CA . LEU A 1 91 ? -2.233 -2.426 -12.453 1.00 96.94 91 LEU A CA 1
ATOM 753 C C . LEU A 1 91 ? -1.837 -2.298 -10.972 1.00 96.94 91 LEU A C 1
ATOM 755 O O . LEU A 1 91 ? -0.973 -3.050 -10.520 1.00 96.94 91 LEU A O 1
ATOM 759 N N . LEU A 1 92 ? -2.454 -1.383 -10.218 1.00 96.62 92 LEU A N 1
ATOM 760 C CA . LEU A 1 92 ? -2.204 -1.236 -8.780 1.00 96.62 92 LEU A CA 1
ATOM 761 C C . LEU A 1 92 ? -2.584 -2.508 -8.007 1.00 96.62 92 LEU A C 1
ATOM 763 O O . LEU A 1 92 ? -1.781 -2.970 -7.202 1.00 96.62 92 LEU A O 1
ATOM 767 N N . GLU A 1 93 ? -3.725 -3.132 -8.319 1.00 95.88 93 GLU A N 1
ATOM 768 C CA . GLU A 1 93 ? -4.139 -4.436 -7.774 1.00 95.88 93 GLU A CA 1
ATOM 769 C C . GLU A 1 93 ? -3.102 -5.534 -8.054 1.00 95.88 93 GLU A C 1
ATOM 771 O O . GLU A 1 93 ? -2.844 -6.393 -7.214 1.00 95.88 93 GLU A O 1
ATOM 776 N N . LYS A 1 94 ? -2.462 -5.531 -9.231 1.00 96.38 94 LYS A N 1
ATOM 777 C CA . LYS A 1 94 ? -1.371 -6.477 -9.497 1.00 96.38 94 LYS A CA 1
ATOM 778 C C . LYS A 1 94 ? -0.133 -6.164 -8.661 1.00 96.38 94 LYS A C 1
ATOM 780 O O . LYS A 1 94 ? 0.547 -7.084 -8.207 1.00 96.38 94 LYS A O 1
ATOM 785 N N . LEU A 1 95 ? 0.202 -4.885 -8.512 1.00 97.25 95 LEU A N 1
ATOM 786 C CA . LEU A 1 95 ? 1.380 -4.446 -7.768 1.00 97.25 95 LEU A CA 1
ATOM 787 C C . LEU A 1 95 ? 1.223 -4.615 -6.252 1.00 97.25 95 LEU A C 1
ATOM 789 O O . LEU A 1 95 ? 2.250 -4.689 -5.574 1.00 97.25 95 LEU A O 1
ATOM 793 N N . SER A 1 96 ? -0.010 -4.722 -5.746 1.00 95.88 96 SER A N 1
ATOM 794 C CA . SER A 1 96 ? -0.311 -5.002 -4.338 1.00 95.88 96 SER A CA 1
ATOM 795 C C . SER A 1 96 ? -0.155 -6.459 -3.935 1.00 95.88 96 SER A C 1
ATOM 797 O O . SER A 1 96 ? -0.088 -6.755 -2.745 1.00 95.88 96 SER A O 1
ATOM 799 N N . GLN A 1 97 ? -0.041 -7.367 -4.906 1.00 94.06 97 GLN A N 1
ATOM 800 C CA . GLN A 1 97 ? 0.161 -8.779 -4.613 1.00 94.06 97 GLN A CA 1
ATOM 801 C C . GLN A 1 97 ? 1.494 -9.010 -3.885 1.00 94.06 97 GLN A C 1
ATOM 803 O O . GLN A 1 97 ? 2.528 -8.497 -4.341 1.00 94.06 97 GLN A O 1
ATOM 808 N N . PRO A 1 98 ? 1.491 -9.835 -2.822 1.00 92.62 98 PRO A N 1
ATOM 809 C CA . PRO A 1 98 ? 2.678 -10.123 -2.032 1.00 92.62 98 PRO A CA 1
ATOM 810 C C . PRO A 1 98 ? 3.786 -10.747 -2.882 1.00 92.62 98 PRO A C 1
ATOM 812 O O . PRO A 1 98 ? 3.528 -11.524 -3.807 1.00 92.62 98 PRO A O 1
ATOM 815 N N . GLN A 1 99 ? 5.036 -10.425 -2.555 1.00 92.69 99 GLN A N 1
ATOM 816 C CA . GLN A 1 99 ? 6.214 -10.977 -3.233 1.00 92.69 99 GLN A CA 1
ATOM 817 C C . GLN A 1 99 ? 6.922 -11.997 -2.334 1.00 92.69 99 GLN A C 1
ATOM 819 O O . GLN A 1 99 ? 6.931 -11.853 -1.116 1.00 92.69 99 GLN A O 1
ATOM 824 N N . ALA A 1 100 ? 7.502 -13.056 -2.904 1.00 89.06 100 ALA A N 1
ATOM 825 C CA . ALA A 1 100 ? 8.257 -14.034 -2.110 1.00 89.06 100 ALA A CA 1
ATOM 826 C C . ALA A 1 100 ? 9.562 -13.420 -1.571 1.00 89.06 100 ALA A C 1
ATOM 828 O O . ALA A 1 100 ? 9.831 -13.481 -0.369 1.00 89.06 100 ALA A O 1
ATOM 829 N N . ASP A 1 101 ? 10.285 -12.743 -2.464 1.00 89.38 101 ASP A N 1
ATOM 830 C CA . ASP A 1 101 ? 11.523 -12.005 -2.226 1.00 89.38 101 ASP A CA 1
ATOM 831 C C . ASP A 1 101 ? 11.353 -10.539 -2.640 1.00 89.38 101 ASP A C 1
ATOM 833 O O . ASP A 1 101 ? 10.421 -10.198 -3.374 1.00 89.38 101 ASP A O 1
ATOM 837 N N . TYR A 1 102 ? 12.290 -9.675 -2.234 1.00 91.81 102 TYR A N 1
ATOM 838 C CA . TYR A 1 102 ? 12.295 -8.276 -2.659 1.00 91.81 102 TYR A CA 1
ATOM 839 C C . TYR A 1 102 ? 12.282 -8.138 -4.189 1.00 91.81 102 TYR A C 1
ATOM 841 O O . TYR A 1 102 ? 13.213 -8.546 -4.890 1.00 91.81 102 TYR A O 1
ATOM 849 N N . SER A 1 103 ? 11.224 -7.509 -4.701 1.00 94.62 103 SER A N 1
ATOM 850 C CA . SER A 1 103 ? 10.988 -7.284 -6.123 1.00 94.62 103 SER A CA 1
ATOM 851 C C . SER A 1 103 ? 10.829 -5.784 -6.401 1.00 94.62 103 SER A C 1
ATOM 853 O O . SER A 1 103 ? 9.723 -5.245 -6.287 1.00 94.62 103 SER A O 1
ATOM 855 N N . PRO A 1 104 ? 11.900 -5.062 -6.781 1.00 95.31 104 PRO A N 1
ATOM 856 C CA . PRO A 1 104 ? 11.798 -3.634 -7.059 1.00 95.31 104 PRO A CA 1
ATOM 857 C C . PRO A 1 104 ? 10.993 -3.371 -8.336 1.00 95.31 104 PRO A C 1
ATOM 859 O O . PRO A 1 104 ? 11.117 -4.101 -9.324 1.00 95.31 104 PRO A O 1
ATOM 862 N N . LEU A 1 105 ? 10.210 -2.291 -8.331 1.00 97.12 105 LEU A N 1
ATOM 863 C CA . LEU A 1 105 ? 9.533 -1.775 -9.518 1.00 97.12 105 LEU A CA 1
ATOM 864 C C . LEU A 1 105 ? 10.457 -0.814 -10.276 1.00 97.12 105 LEU A C 1
ATOM 866 O O . LEU A 1 105 ? 10.984 0.140 -9.708 1.00 97.12 105 LEU A O 1
ATOM 870 N N . VAL A 1 106 ? 10.613 -1.042 -11.575 1.00 96.00 106 VAL A N 1
ATOM 871 C CA . VAL A 1 106 ? 11.329 -0.172 -12.506 1.00 96.00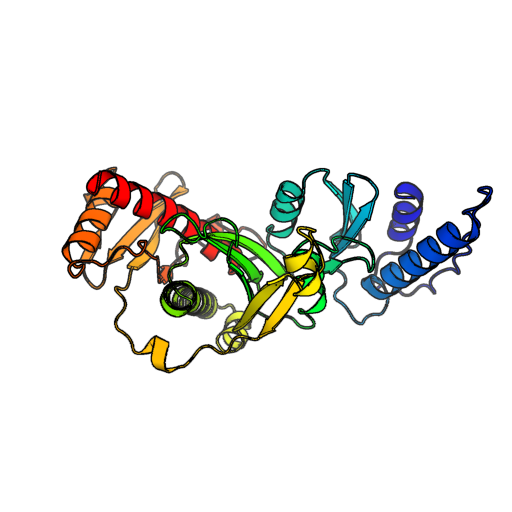 106 VAL A CA 1
ATOM 872 C C . VAL A 1 106 ? 10.335 0.315 -13.546 1.00 96.00 106 VAL A C 1
ATOM 874 O O . VAL A 1 106 ? 9.772 -0.487 -14.286 1.00 96.00 106 VAL A O 1
ATOM 877 N N . VAL A 1 107 ? 10.114 1.623 -13.604 1.00 95.75 107 VAL A N 1
ATOM 878 C CA . VAL A 1 107 ? 9.254 2.238 -14.619 1.00 95.75 107 VAL A CA 1
ATOM 879 C C . VAL A 1 107 ? 10.116 2.702 -15.785 1.00 95.75 107 VAL A C 1
ATOM 881 O O . VAL A 1 107 ? 11.182 3.290 -15.593 1.00 95.75 107 VAL A O 1
ATOM 884 N N . ASP A 1 108 ? 9.659 2.420 -16.999 1.00 94.75 108 ASP A N 1
ATOM 885 C CA . ASP A 1 108 ? 10.280 2.920 -18.215 1.00 94.75 108 ASP A CA 1
ATOM 886 C C . ASP A 1 108 ? 10.370 4.455 -18.223 1.00 94.75 108 ASP A C 1
ATOM 888 O O . ASP A 1 108 ? 9.454 5.163 -17.812 1.00 94.75 108 ASP A O 1
ATOM 892 N N . ARG A 1 109 ? 11.477 4.978 -18.757 1.00 89.31 109 ARG A N 1
ATOM 893 C CA . ARG A 1 109 ? 11.821 6.411 -18.769 1.00 89.31 109 ARG A CA 1
ATOM 894 C C . ARG A 1 109 ? 10.755 7.350 -19.364 1.00 89.31 109 ARG A C 1
ATOM 896 O O . ARG A 1 109 ? 10.804 8.557 -19.115 1.00 89.31 109 ARG A O 1
ATOM 903 N N . TYR A 1 110 ? 9.841 6.843 -20.190 1.00 87.50 110 TYR A N 1
ATOM 904 C CA . TYR A 1 110 ? 8.788 7.630 -20.833 1.00 87.50 110 TYR A CA 1
ATOM 905 C C . TYR A 1 110 ? 7.378 7.268 -20.359 1.00 87.50 110 TYR A C 1
ATOM 907 O O . TYR A 1 110 ? 6.436 7.925 -20.793 1.00 87.50 110 TYR A O 1
ATOM 915 N N . ALA A 1 111 ? 7.239 6.281 -19.475 1.00 91.94 111 ALA A N 1
ATOM 916 C CA . ALA A 1 111 ? 5.959 5.822 -18.957 1.00 91.94 111 ALA A CA 1
ATOM 917 C C . ALA A 1 111 ? 5.528 6.602 -17.705 1.00 91.94 111 ALA A C 1
ATOM 919 O O . ALA A 1 111 ? 6.364 7.067 -16.926 1.00 91.94 111 ALA A O 1
ATOM 920 N N . LEU A 1 112 ? 4.214 6.687 -17.486 1.00 91.44 112 LEU A N 1
ATOM 921 C CA . LEU A 1 112 ? 3.577 7.080 -16.229 1.00 91.44 112 LEU A CA 1
ATOM 922 C C . LEU A 1 112 ? 3.973 8.470 -15.716 1.00 91.44 112 LEU A C 1
ATOM 924 O O . LEU A 1 112 ? 3.977 8.712 -14.510 1.00 91.44 112 LEU A O 1
ATOM 928 N N . ARG A 1 113 ? 4.335 9.393 -16.612 1.00 84.12 113 ARG A N 1
ATOM 929 C CA . ARG A 1 113 ? 4.934 10.691 -16.247 1.00 84.12 113 ARG A CA 1
ATOM 930 C C . ARG A 1 113 ? 4.066 11.539 -15.320 1.00 84.12 113 ARG A C 1
ATOM 932 O O . ARG A 1 113 ? 4.606 12.333 -14.562 1.00 84.12 113 ARG A O 1
ATOM 939 N N . ASP A 1 114 ? 2.754 11.390 -15.399 1.00 84.00 114 ASP A N 1
ATOM 940 C CA . ASP A 1 114 ? 1.749 12.086 -14.597 1.00 84.00 114 ASP A CA 1
ATOM 941 C C . ASP A 1 114 ? 1.196 11.229 -13.442 1.00 84.00 114 ASP A C 1
ATOM 943 O O . ASP A 1 114 ? 0.283 11.650 -12.730 1.00 84.00 114 ASP A O 1
ATOM 947 N N . LYS A 1 115 ? 1.733 10.019 -13.243 1.00 90.94 115 LYS A N 1
ATOM 948 C CA . LYS A 1 115 ? 1.275 9.068 -12.229 1.00 90.94 115 LYS A CA 1
ATOM 949 C C . LYS A 1 115 ? 2.295 8.931 -11.091 1.00 90.94 115 LYS A C 1
ATOM 951 O O . LYS A 1 115 ? 3.505 8.928 -11.335 1.00 90.94 115 LYS A O 1
ATOM 956 N N . PRO A 1 116 ? 1.836 8.699 -9.846 1.00 93.44 116 PRO A N 1
ATOM 957 C CA . PRO A 1 116 ? 2.718 8.480 -8.698 1.00 93.44 116 PRO A CA 1
ATOM 958 C C . PRO A 1 116 ? 3.771 7.386 -8.875 1.00 93.44 116 PRO A C 1
ATOM 960 O O . PRO A 1 116 ? 4.891 7.543 -8.396 1.00 93.44 116 PRO A O 1
ATOM 963 N N . LEU A 1 117 ? 3.453 6.303 -9.593 1.00 95.38 117 LEU A N 1
ATOM 964 C CA . LEU A 1 117 ? 4.373 5.178 -9.771 1.00 95.38 117 LEU A CA 1
ATOM 965 C C . LEU A 1 117 ? 5.708 5.566 -10.424 1.00 95.38 117 LEU A C 1
ATOM 967 O O . LEU A 1 117 ? 6.737 4.996 -10.058 1.00 95.38 117 LEU A O 1
ATOM 971 N N . ALA A 1 118 ? 5.726 6.543 -11.339 1.00 94.50 118 ALA A N 1
ATOM 972 C CA . ALA A 1 118 ? 6.976 7.013 -11.933 1.00 94.50 118 ALA A CA 1
ATOM 973 C C . ALA A 1 118 ? 7.898 7.613 -10.863 1.00 94.50 118 ALA A C 1
ATOM 975 O O . ALA A 1 118 ? 9.051 7.198 -10.745 1.00 94.50 118 ALA A O 1
ATOM 976 N N . ALA A 1 119 ? 7.370 8.517 -10.036 1.00 94.62 119 ALA A N 1
ATOM 977 C CA . ALA A 1 119 ? 8.108 9.139 -8.942 1.00 94.62 119 ALA A CA 1
ATOM 978 C C . ALA A 1 119 ? 8.546 8.107 -7.885 1.00 94.62 119 ALA A C 1
ATOM 980 O O . ALA A 1 119 ? 9.724 8.044 -7.535 1.00 94.62 119 ALA A O 1
ATOM 981 N N . ILE A 1 120 ? 7.631 7.230 -7.457 1.00 96.19 120 ILE A N 1
ATOM 982 C CA . ILE A 1 120 ? 7.895 6.172 -6.467 1.00 96.19 120 ILE A CA 1
ATOM 983 C C . ILE A 1 120 ? 9.044 5.261 -6.926 1.00 96.19 120 ILE A C 1
ATOM 985 O O . ILE A 1 120 ? 10.002 5.044 -6.182 1.00 96.19 120 ILE A O 1
ATOM 989 N N . SER A 1 121 ? 9.000 4.769 -8.170 1.00 95.50 121 SER A N 1
ATOM 990 C CA . SER A 1 121 ? 10.041 3.877 -8.710 1.00 95.50 121 SER A CA 1
ATOM 991 C C . SER A 1 121 ? 11.422 4.537 -8.803 1.00 95.50 121 SER A C 1
ATOM 993 O O . SER A 1 121 ? 12.457 3.872 -8.713 1.00 95.50 121 SER A O 1
ATOM 995 N N . GLN A 1 122 ? 11.463 5.860 -8.967 1.00 94.12 122 GLN A N 1
ATOM 996 C CA . GLN A 1 122 ? 12.706 6.620 -9.005 1.00 94.12 122 GLN A CA 1
ATOM 997 C C . GLN A 1 122 ? 13.265 6.877 -7.604 1.00 94.12 122 GLN A C 1
ATOM 999 O O . GLN A 1 122 ? 14.486 6.923 -7.463 1.00 94.12 122 GLN A O 1
ATOM 1004 N N . THR A 1 123 ? 12.419 6.991 -6.580 1.00 96.06 123 THR A N 1
ATOM 1005 C CA . THR A 1 123 ? 12.835 7.174 -5.182 1.00 96.06 123 THR A CA 1
ATOM 1006 C C . THR A 1 123 ? 13.411 5.896 -4.571 1.00 96.06 123 THR A C 1
ATOM 1008 O O . THR A 1 123 ? 14.439 5.950 -3.897 1.00 96.06 123 THR A O 1
ATOM 1011 N N . ILE A 1 124 ? 12.790 4.740 -4.815 1.00 94.69 124 ILE A N 1
ATOM 1012 C CA . ILE A 1 124 ? 13.167 3.482 -4.156 1.00 94.69 124 ILE A CA 1
ATOM 1013 C C . ILE A 1 124 ? 14.410 2.882 -4.820 1.00 94.69 124 ILE A C 1
ATOM 1015 O O . ILE A 1 124 ? 14.374 2.435 -5.969 1.00 94.69 124 ILE A O 1
ATOM 1019 N N . LYS A 1 125 ? 15.532 2.871 -4.092 1.00 90.00 125 LYS A N 1
ATOM 1020 C CA . LYS A 1 125 ? 16.818 2.322 -4.567 1.00 90.00 125 LYS A CA 1
ATOM 1021 C C . LYS A 1 125 ? 17.261 1.058 -3.841 1.00 90.00 125 LYS A C 1
ATOM 1023 O O . LYS A 1 125 ? 18.035 0.290 -4.403 1.00 90.00 125 LYS A O 1
ATOM 1028 N N . VAL A 1 126 ? 16.781 0.859 -2.620 1.00 90.25 126 VAL A N 1
ATOM 1029 C CA . VAL A 1 126 ? 17.133 -0.262 -1.748 1.00 90.25 126 VAL A CA 1
ATOM 1030 C C . VAL A 1 126 ? 15.856 -0.853 -1.138 1.00 90.25 126 VAL A C 1
ATOM 1032 O O . VAL A 1 126 ? 14.825 -0.174 -1.141 1.00 90.25 126 VAL A O 1
ATOM 1035 N N . PRO A 1 127 ? 15.889 -2.103 -0.644 1.00 90.00 127 PRO A N 1
ATOM 1036 C CA . PRO A 1 127 ? 14.794 -2.652 0.151 1.00 90.00 127 PRO A CA 1
ATOM 1037 C C . PRO A 1 127 ? 14.519 -1.782 1.382 1.00 90.00 127 PRO A C 1
ATOM 1039 O O . PRO A 1 127 ? 15.449 -1.260 1.999 1.00 90.00 127 PRO A O 1
ATOM 1042 N N . GLY A 1 128 ? 13.247 -1.626 1.733 1.00 92.06 128 GLY A N 1
ATOM 1043 C CA . GLY A 1 128 ? 12.813 -0.805 2.858 1.00 92.06 128 GLY A CA 1
ATOM 1044 C C . GLY A 1 128 ? 11.322 -0.514 2.792 1.00 92.06 128 GLY A C 1
ATOM 1045 O O . GLY A 1 128 ? 10.648 -0.946 1.859 1.00 92.06 128 GLY A O 1
ATOM 1046 N N . ILE A 1 129 ? 10.824 0.246 3.765 1.00 94.62 129 ILE A N 1
ATOM 1047 C CA . ILE A 1 129 ? 9.418 0.650 3.827 1.00 94.62 129 ILE A CA 1
ATOM 1048 C C . ILE A 1 129 ? 9.322 2.117 3.436 1.00 94.62 129 ILE A C 1
ATOM 1050 O O . ILE A 1 129 ? 9.895 2.992 4.089 1.00 94.62 129 ILE A O 1
ATOM 1054 N N . TYR A 1 130 ? 8.581 2.383 2.367 1.00 96.25 130 TYR A N 1
ATOM 1055 C CA . TYR A 1 130 ? 8.455 3.714 1.791 1.00 96.25 130 TYR A CA 1
ATOM 1056 C C . TYR A 1 130 ? 6.993 4.138 1.794 1.00 96.25 130 TYR A C 1
ATOM 1058 O O . TYR A 1 130 ? 6.179 3.580 1.063 1.00 96.25 130 TYR A O 1
ATOM 1066 N N . LEU A 1 131 ? 6.667 5.140 2.605 1.00 96.94 131 LEU A N 1
ATOM 1067 C CA . LEU A 1 131 ? 5.345 5.740 2.690 1.00 96.94 131 LEU A CA 1
ATOM 1068 C C . LEU A 1 131 ? 5.315 7.032 1.875 1.00 96.94 131 LEU A C 1
ATOM 1070 O O . LEU A 1 131 ? 5.997 8.002 2.193 1.00 96.94 131 LEU A O 1
ATOM 1074 N N . PHE A 1 132 ? 4.470 7.066 0.858 1.00 97.12 132 PHE A N 1
ATOM 1075 C CA . PHE A 1 132 ? 4.161 8.249 0.073 1.00 97.12 132 PHE A CA 1
ATOM 1076 C C . PHE A 1 132 ? 2.736 8.699 0.377 1.00 97.12 132 PHE A C 1
ATOM 1078 O O . PHE A 1 132 ? 1.831 7.873 0.528 1.00 97.12 132 PHE A O 1
ATOM 1085 N N . TYR A 1 133 ? 2.509 10.006 0.411 1.00 95.38 133 TYR A N 1
ATOM 1086 C CA . TYR A 1 133 ? 1.158 10.552 0.414 1.00 95.38 133 TYR A CA 1
ATOM 1087 C C . TYR A 1 133 ? 1.017 11.727 -0.545 1.00 95.38 133 TYR A C 1
ATOM 1089 O O . TYR A 1 133 ? 1.975 12.447 -0.815 1.00 95.38 133 TYR A O 1
ATOM 1097 N N . GLN A 1 134 ? -0.194 11.908 -1.060 1.00 92.75 134 GLN A N 1
ATOM 1098 C CA . GLN A 1 134 ? -0.574 13.022 -1.919 1.00 92.75 134 GLN A CA 1
ATOM 1099 C C . GLN A 1 134 ? -1.883 13.606 -1.396 1.00 92.75 134 GLN A C 1
ATOM 1101 O O . GLN A 1 134 ? -2.872 12.882 -1.299 1.00 92.75 134 GLN A O 1
ATOM 1106 N N . VAL A 1 135 ? -1.885 14.891 -1.045 1.00 89.69 135 VAL A N 1
ATOM 1107 C CA . VAL A 1 135 ? -3.102 15.605 -0.630 1.00 89.69 135 VAL A CA 1
ATOM 1108 C C . VAL A 1 135 ? -3.885 16.017 -1.878 1.00 89.69 135 VAL A C 1
ATOM 1110 O O . VAL A 1 135 ? -3.308 16.564 -2.821 1.00 89.69 135 VAL A O 1
ATOM 1113 N N . ASP A 1 136 ? -5.188 15.741 -1.902 1.00 84.19 136 ASP A N 1
ATOM 1114 C CA . ASP A 1 136 ? -6.051 16.098 -3.027 1.00 84.19 136 ASP A CA 1
ATOM 1115 C C . ASP A 1 136 ? -6.297 17.621 -3.042 1.00 84.19 136 ASP A C 1
ATOM 1117 O O . ASP A 1 136 ? -6.731 18.208 -2.052 1.00 84.19 136 ASP A O 1
ATOM 1121 N N . VAL A 1 137 ? -6.015 18.273 -4.176 1.00 68.06 137 VAL A N 1
ATOM 1122 C CA . VAL A 1 137 ? -6.067 19.746 -4.318 1.00 68.06 137 VAL A CA 1
ATOM 1123 C C . VAL A 1 137 ? -7.498 20.262 -4.566 1.00 68.06 137 VAL A C 1
ATOM 1125 O O . VAL A 1 137 ? -7.813 21.407 -4.250 1.00 68.06 137 VAL A O 1
ATOM 1128 N N . GLU A 1 138 ? -8.391 19.425 -5.102 1.00 57.41 138 GLU A N 1
ATOM 1129 C CA . GLU A 1 138 ? -9.735 19.831 -5.556 1.00 57.41 138 GLU A CA 1
ATOM 1130 C C . GLU A 1 138 ? -10.775 20.002 -4.437 1.00 57.41 138 GLU A C 1
ATOM 1132 O O . GLU A 1 138 ? -11.797 20.649 -4.652 1.00 57.41 138 GLU A O 1
ATOM 1137 N N . THR A 1 139 ? -10.533 19.512 -3.219 1.00 48.09 139 THR A N 1
ATOM 1138 C CA . THR A 1 139 ? -11.497 19.649 -2.110 1.00 48.09 139 THR A CA 1
ATOM 1139 C C . THR A 1 139 ? -11.363 20.967 -1.343 1.00 48.09 139 THR A C 1
ATOM 1141 O O . THR A 1 139 ? -11.877 21.088 -0.240 1.00 48.09 139 THR A O 1
ATOM 1144 N N . ALA A 1 140 ? -10.715 21.991 -1.909 1.00 42.78 140 ALA A N 1
ATOM 1145 C CA . ALA A 1 140 ? -10.518 23.293 -1.258 1.00 42.78 140 ALA A CA 1
ATOM 1146 C C . ALA A 1 140 ? -11.823 24.063 -0.933 1.00 42.78 140 ALA A C 1
ATOM 1148 O O . ALA A 1 140 ? -11.770 25.071 -0.235 1.00 42.78 140 ALA A O 1
ATOM 1149 N N . HIS A 1 141 ? -12.979 23.602 -1.428 1.00 43.44 141 HIS A N 1
ATOM 1150 C CA . HIS A 1 141 ? -14.304 24.181 -1.155 1.00 43.44 141 HIS A CA 1
ATOM 1151 C C . HIS A 1 141 ? -15.176 23.323 -0.214 1.00 43.44 141 HIS A C 1
ATOM 1153 O O . HIS A 1 141 ? -16.274 23.750 0.134 1.00 43.44 141 HIS A O 1
ATOM 1159 N N . ASP A 1 142 ? -14.710 22.142 0.212 1.00 48.72 142 ASP A N 1
ATOM 1160 C CA . ASP A 1 142 ? -15.375 21.305 1.221 1.00 48.72 142 ASP A CA 1
ATOM 1161 C C . ASP A 1 142 ? -14.474 21.242 2.464 1.00 48.72 142 ASP A C 1
ATOM 1163 O O . ASP A 1 142 ? -13.252 21.161 2.363 1.00 48.72 142 ASP A O 1
ATOM 1167 N N . SER A 1 143 ? -15.049 21.248 3.664 1.00 52.69 143 SER A N 1
ATOM 1168 C CA . SER A 1 143 ? -14.302 21.174 4.934 1.00 52.69 143 SER A CA 1
ATOM 1169 C C . SER A 1 143 ? -13.639 19.803 5.171 1.00 52.69 143 SER A C 1
ATOM 1171 O O . SER A 1 143 ? -13.194 19.500 6.277 1.00 52.69 143 SER A O 1
ATOM 1173 N N . ARG A 1 144 ? -13.604 18.944 4.145 1.00 57.59 144 ARG A N 1
ATOM 1174 C CA . ARG A 1 144 ? -13.118 17.566 4.167 1.00 57.59 144 ARG A CA 1
ATOM 1175 C C . ARG A 1 144 ? -12.039 17.406 3.104 1.00 57.59 144 ARG A C 1
ATOM 1177 O O . ARG A 1 144 ? -12.338 17.215 1.928 1.00 57.59 144 ARG A O 1
ATOM 1184 N N . HIS A 1 145 ? -10.777 17.460 3.522 1.00 77.50 145 HIS A N 1
ATOM 1185 C CA . HIS A 1 145 ? -9.669 17.107 2.643 1.00 77.50 145 HIS A CA 1
ATOM 1186 C C . HIS A 1 145 ? -9.435 15.600 2.667 1.00 77.50 145 HIS A C 1
ATOM 1188 O O . HIS A 1 145 ? -9.594 14.935 3.696 1.00 77.50 145 HIS A O 1
ATOM 1194 N N . TRP A 1 146 ? -9.053 15.056 1.519 1.00 87.31 146 TRP A N 1
ATOM 1195 C CA . TRP A 1 146 ? -8.624 13.672 1.383 1.00 87.31 146 TRP A CA 1
ATOM 1196 C C . TRP A 1 146 ? -7.170 13.627 0.943 1.00 87.31 146 TRP A C 1
ATOM 1198 O O . TRP A 1 146 ? -6.650 14.550 0.316 1.00 87.31 146 TRP A O 1
ATOM 1208 N N . ALA A 1 147 ? -6.508 12.537 1.303 1.00 91.25 147 ALA A N 1
ATOM 1209 C CA . ALA A 1 147 ? -5.187 12.228 0.805 1.00 91.25 147 ALA A CA 1
ATOM 1210 C C . ALA A 1 147 ? -5.129 10.773 0.353 1.00 91.25 147 ALA A C 1
ATOM 1212 O O . ALA A 1 147 ? -5.729 9.875 0.957 1.00 91.25 147 ALA A O 1
ATOM 1213 N N . ARG A 1 148 ? -4.373 10.542 -0.717 1.00 93.31 148 ARG A N 1
ATOM 1214 C CA . ARG A 1 148 ? -3.996 9.210 -1.171 1.00 93.31 148 ARG A CA 1
ATOM 1215 C C . ARG A 1 148 ? -2.726 8.777 -0.453 1.00 93.31 148 ARG A C 1
ATOM 1217 O O . ARG A 1 148 ? -1.730 9.492 -0.474 1.00 93.31 148 ARG A O 1
ATOM 1224 N N . ILE A 1 149 ? -2.766 7.591 0.135 1.00 95.38 149 ILE A N 1
ATOM 1225 C CA . ILE A 1 149 ? -1.642 6.881 0.742 1.00 95.38 149 ILE A CA 1
ATOM 1226 C C . ILE A 1 149 ? -1.151 5.846 -0.263 1.00 95.38 149 ILE A C 1
ATOM 1228 O O . ILE A 1 149 ? -1.957 5.108 -0.830 1.00 95.38 149 ILE A O 1
ATOM 1232 N N . MET A 1 150 ? 0.160 5.781 -0.473 1.00 97.44 150 MET A N 1
ATOM 1233 C CA . MET A 1 150 ? 0.827 4.737 -1.248 1.00 97.44 150 MET A CA 1
ATOM 1234 C C . MET A 1 150 ? 2.026 4.243 -0.450 1.00 97.44 150 MET A C 1
ATOM 1236 O O . MET A 1 150 ? 2.937 5.018 -0.174 1.00 97.44 150 MET A O 1
ATOM 1240 N N . LEU A 1 151 ? 2.035 2.973 -0.068 1.00 97.50 151 LEU A N 1
ATOM 1241 C CA . LEU A 1 151 ? 3.130 2.369 0.679 1.00 97.50 151 LEU A CA 1
ATOM 1242 C C . LEU A 1 151 ? 3.767 1.262 -0.150 1.00 97.50 151 LEU A C 1
ATOM 1244 O O . LEU A 1 151 ? 3.061 0.428 -0.701 1.00 97.50 151 LEU A O 1
ATOM 1248 N N . VAL A 1 152 ? 5.092 1.244 -0.223 1.00 97.50 152 VAL A N 1
ATOM 1249 C CA . VAL A 1 152 ? 5.846 0.100 -0.739 1.00 97.50 152 VAL A CA 1
ATOM 1250 C C . VAL A 1 152 ? 6.470 -0.615 0.448 1.00 97.50 152 VAL A C 1
ATOM 1252 O O . VAL A 1 152 ? 7.201 0.010 1.220 1.00 97.50 152 VAL A O 1
ATOM 1255 N N . ASP A 1 153 ? 6.117 -1.888 0.613 1.00 94.62 153 ASP A N 1
ATOM 1256 C CA . ASP A 1 153 ? 6.586 -2.718 1.721 1.00 94.62 153 ASP A CA 1
ATOM 1257 C C . ASP A 1 153 ? 8.001 -3.274 1.488 1.00 94.62 153 ASP A C 1
ATOM 1259 O O . ASP A 1 153 ? 8.623 -3.057 0.442 1.00 94.62 153 ASP A O 1
ATOM 1263 N N . GLU A 1 154 ? 8.514 -4.003 2.476 1.00 90.81 154 GLU A N 1
ATOM 1264 C CA . GLU A 1 154 ? 9.870 -4.545 2.498 1.00 90.81 154 GLU A CA 1
ATOM 1265 C C . GLU A 1 154 ? 10.181 -5.493 1.331 1.00 90.81 154 GLU A C 1
ATOM 1267 O O . GLU A 1 154 ? 11.341 -5.611 0.927 1.00 90.81 154 GLU A O 1
ATOM 1272 N N . LYS A 1 155 ? 9.160 -6.130 0.740 1.00 92.38 155 LYS A N 1
ATOM 1273 C CA . LYS A 1 155 ? 9.307 -7.013 -0.427 1.00 92.38 155 LYS A CA 1
ATOM 1274 C C . LYS A 1 155 ? 8.929 -6.332 -1.744 1.00 92.38 155 LYS A C 1
ATOM 1276 O O . LYS A 1 155 ? 9.098 -6.910 -2.821 1.00 92.38 155 LYS A O 1
ATOM 1281 N N . GLY A 1 156 ? 8.512 -5.071 -1.688 1.00 94.50 156 GLY A N 1
ATOM 1282 C CA . GLY A 1 156 ? 8.159 -4.251 -2.837 1.00 94.50 156 GLY A CA 1
ATOM 1283 C C . GLY A 1 156 ? 6.672 -4.279 -3.191 1.00 94.50 156 GLY A C 1
ATOM 1284 O O . GLY A 1 156 ? 6.295 -3.703 -4.215 1.00 94.50 156 GLY A O 1
ATOM 1285 N N . SER A 1 157 ? 5.816 -4.932 -2.411 1.00 95.62 157 SER A N 1
ATOM 1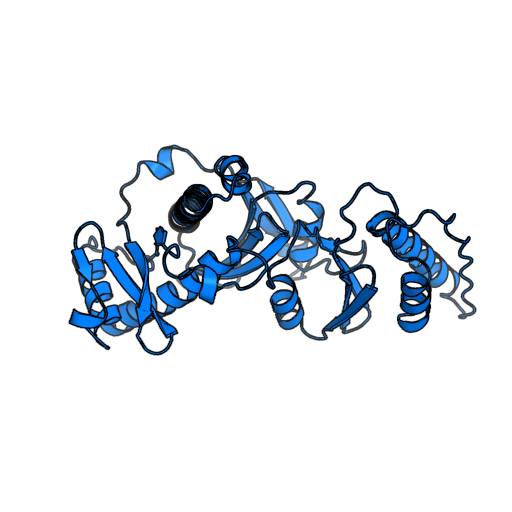286 C CA . SER A 1 157 ? 4.372 -4.937 -2.654 1.00 95.62 157 SER A CA 1
ATOM 1287 C C . SER A 1 157 ? 3.800 -3.544 -2.383 1.00 95.62 157 SER A C 1
ATOM 1289 O O . SER A 1 157 ? 4.205 -2.855 -1.444 1.00 95.62 157 SER A O 1
ATOM 1291 N N . LEU A 1 158 ? 2.889 -3.099 -3.247 1.00 97.50 158 LEU A N 1
ATOM 1292 C CA . LEU A 1 158 ? 2.305 -1.764 -3.188 1.00 97.50 158 LEU A CA 1
ATOM 1293 C C . LEU A 1 158 ? 0.963 -1.790 -2.459 1.00 97.50 158 LEU A C 1
ATOM 1295 O O . LEU A 1 158 ? 0.013 -2.401 -2.918 1.00 97.50 158 LEU A O 1
ATOM 1299 N N . PHE A 1 159 ? 0.828 -1.033 -1.388 1.00 97.38 159 PHE A N 1
ATOM 1300 C CA . PHE A 1 159 ? -0.457 -0.751 -0.771 1.00 97.38 159 PHE A CA 1
ATOM 1301 C C . PHE A 1 159 ? -0.942 0.644 -1.174 1.00 97.38 159 PHE A C 1
ATOM 1303 O O . PHE A 1 159 ? -0.164 1.599 -1.163 1.00 97.38 159 PHE A O 1
ATOM 1310 N N . THR A 1 160 ? -2.228 0.786 -1.502 1.00 96.44 160 THR A N 1
ATOM 1311 C CA . THR A 1 160 ? -2.836 2.085 -1.819 1.00 96.44 160 THR A CA 1
ATOM 1312 C C . THR A 1 160 ? -4.163 2.260 -1.101 1.00 96.44 160 THR A C 1
ATOM 1314 O O . THR A 1 160 ? -5.014 1.380 -1.175 1.00 96.44 160 THR A O 1
ATOM 1317 N N . ALA A 1 161 ? -4.378 3.418 -0.483 1.00 93.81 161 ALA A N 1
ATOM 1318 C CA . ALA A 1 161 ? -5.646 3.754 0.158 1.00 93.81 161 ALA A CA 1
ATOM 1319 C C . ALA A 1 161 ? -5.949 5.250 0.053 1.00 93.81 161 ALA A C 1
ATOM 1321 O O . ALA A 1 161 ? -5.068 6.066 -0.221 1.00 93.81 161 ALA A O 1
ATOM 1322 N N . ARG A 1 162 ? -7.207 5.624 0.290 1.00 91.19 162 ARG A N 1
ATOM 1323 C CA . ARG A 1 162 ? -7.606 7.017 0.520 1.00 91.19 162 ARG A CA 1
ATOM 1324 C C . ARG A 1 162 ? -8.036 7.162 1.967 1.00 91.19 162 ARG A C 1
ATOM 1326 O O . ARG A 1 162 ? -8.745 6.306 2.486 1.00 91.19 162 ARG A O 1
ATOM 1333 N N . ALA A 1 163 ? -7.629 8.251 2.599 1.00 89.25 163 ALA A N 1
ATOM 1334 C CA . ALA A 1 163 ? -8.010 8.553 3.968 1.00 89.25 163 ALA A CA 1
ATOM 1335 C C . ALA A 1 163 ? -8.301 10.045 4.137 1.00 89.25 163 ALA A C 1
ATOM 1337 O O . ALA A 1 163 ? -7.877 10.883 3.335 1.00 89.25 163 ALA A O 1
ATOM 1338 N N . HIS A 1 164 ? -9.049 10.365 5.193 1.00 86.62 164 HIS A N 1
ATOM 1339 C CA . HIS A 1 164 ? -9.323 11.749 5.554 1.00 86.62 164 HIS A CA 1
ATOM 1340 C C . HIS A 1 164 ? -8.037 12.440 5.984 1.00 86.62 164 HIS A C 1
ATOM 1342 O O . HIS A 1 164 ? -7.275 11.919 6.795 1.00 86.62 164 HIS A O 1
ATOM 1348 N N . TYR A 1 165 ? -7.821 13.629 5.442 1.00 86.62 165 TYR A N 1
ATOM 1349 C CA . TYR A 1 165 ? -6.685 14.471 5.742 1.00 86.62 165 TYR A CA 1
ATOM 1350 C C . TYR A 1 165 ? -7.193 15.723 6.448 1.00 86.62 165 TYR A C 1
ATOM 1352 O O . TYR A 1 165 ? -7.974 16.487 5.896 1.00 86.62 165 TYR A O 1
ATOM 1360 N N . TYR A 1 166 ? -6.767 15.928 7.688 1.00 81.25 166 TYR A N 1
ATOM 1361 C CA . TYR A 1 166 ? -7.049 17.167 8.413 1.00 81.25 166 TYR A CA 1
ATOM 1362 C C . TYR A 1 166 ? -5.774 17.992 8.552 1.00 81.25 166 TYR A C 1
ATOM 1364 O O . TYR A 1 166 ? -5.701 19.148 8.152 1.00 81.25 166 TYR A O 1
ATOM 1372 N N . ASN A 1 167 ? -4.728 17.357 9.070 1.00 83.62 167 ASN A N 1
ATOM 1373 C CA . ASN A 1 167 ? -3.372 17.870 9.029 1.00 83.62 167 ASN A CA 1
ATOM 1374 C C . ASN A 1 167 ? -2.388 16.700 8.977 1.00 83.62 167 ASN A C 1
ATOM 1376 O O . ASN A 1 167 ? -2.732 15.560 9.304 1.00 83.62 167 ASN A O 1
ATOM 1380 N N . GLN A 1 168 ? -1.141 16.997 8.622 1.00 85.94 168 GLN A N 1
ATOM 1381 C CA . GLN A 1 168 ? -0.088 15.995 8.487 1.00 85.94 168 GLN A CA 1
ATOM 1382 C C . GLN A 1 168 ? 0.104 15.140 9.754 1.00 85.94 168 GLN A C 1
ATOM 1384 O O . GLN A 1 168 ? 0.325 13.935 9.654 1.00 85.94 168 GLN A O 1
ATOM 1389 N N . GLN A 1 169 ? -0.013 15.733 10.946 1.00 86.19 169 GLN A N 1
ATOM 1390 C CA . GLN A 1 169 ? 0.194 15.031 12.214 1.00 86.19 169 GLN A CA 1
ATOM 1391 C C . GLN A 1 169 ? -0.891 13.977 12.477 1.00 86.19 169 GLN A C 1
ATOM 1393 O O . GLN A 1 169 ? -0.573 12.821 12.738 1.00 86.19 169 GLN A O 1
ATOM 1398 N N . THR A 1 170 ? -2.165 14.367 12.416 1.00 84.62 170 THR A N 1
ATOM 1399 C CA . THR A 1 170 ? -3.325 13.483 12.653 1.00 84.62 170 THR A CA 1
ATOM 1400 C C . THR A 1 170 ? -3.473 12.404 11.586 1.00 84.62 170 THR A C 1
ATOM 1402 O O . THR A 1 170 ? -4.035 11.351 11.864 1.00 84.62 170 THR A O 1
ATOM 1405 N N . PHE A 1 171 ? -2.929 12.648 10.395 1.00 87.88 171 PHE A N 1
ATOM 1406 C CA . PHE A 1 171 ? -2.919 11.711 9.280 1.00 87.88 171 PHE A CA 1
ATOM 1407 C C . PHE A 1 171 ? -1.784 10.678 9.378 1.00 87.88 171 PHE A C 1
ATOM 1409 O O . PHE A 1 171 ? -2.031 9.475 9.344 1.00 87.88 171 PHE A O 1
ATOM 1416 N N . LEU A 1 172 ? -0.528 11.122 9.530 1.00 90.69 172 LEU A N 1
ATOM 1417 C CA . LEU A 1 172 ? 0.633 10.222 9.477 1.00 90.69 172 LEU A CA 1
ATOM 1418 C C . LEU A 1 172 ? 0.867 9.463 10.778 1.00 90.69 172 LEU A C 1
ATOM 1420 O O . LEU A 1 172 ? 1.301 8.315 10.755 1.00 90.69 172 LEU A O 1
ATOM 1424 N N . ARG A 1 173 ? 0.621 10.097 11.924 1.00 90.44 173 ARG A N 1
ATOM 1425 C CA . ARG A 1 173 ? 0.961 9.522 13.226 1.00 90.44 173 ARG A CA 1
ATOM 1426 C C . ARG A 1 173 ? 0.284 8.167 13.503 1.00 90.44 173 ARG A C 1
ATOM 1428 O O . ARG A 1 173 ? 1.027 7.239 13.822 1.00 90.44 173 ARG A O 1
ATOM 1435 N N . PRO A 1 174 ? -1.055 8.017 13.419 1.00 91.88 174 PRO A N 1
ATOM 1436 C CA . PRO A 1 174 ? -1.695 6.725 13.683 1.00 91.88 174 PRO A CA 1
ATOM 1437 C C . PRO A 1 174 ? -1.209 5.638 12.718 1.00 91.88 174 PRO A C 1
ATOM 1439 O O . PRO A 1 174 ? -0.963 4.512 13.138 1.00 91.88 174 PRO A O 1
ATOM 1442 N N . LEU A 1 175 ? -0.978 5.987 11.448 1.00 93.19 175 LEU A N 1
ATOM 1443 C CA . LEU A 1 175 ? -0.453 5.059 10.449 1.00 93.19 175 LEU A CA 1
ATOM 1444 C C . LEU A 1 175 ? 0.977 4.600 10.769 1.00 93.19 175 LEU A C 1
ATOM 1446 O O . LEU A 1 175 ? 1.277 3.417 10.659 1.00 93.19 175 LEU A O 1
ATOM 1450 N N . LEU A 1 176 ? 1.862 5.506 11.188 1.00 92.25 176 LEU A N 1
ATOM 1451 C CA . LEU A 1 176 ? 3.239 5.156 11.552 1.00 92.25 176 LEU A CA 1
ATOM 1452 C C . LEU A 1 176 ? 3.309 4.319 12.835 1.00 92.25 176 LEU A C 1
ATOM 1454 O O . LEU A 1 176 ? 4.146 3.422 12.921 1.00 92.25 176 LEU A O 1
ATOM 1458 N N . ILE A 1 177 ? 2.432 4.585 13.810 1.00 92.06 177 ILE A N 1
ATOM 1459 C CA . ILE A 1 177 ? 2.272 3.732 15.000 1.00 92.06 177 ILE A CA 1
ATOM 1460 C C . ILE A 1 177 ? 1.842 2.328 14.571 1.00 92.06 177 ILE A C 1
ATOM 1462 O O . ILE A 1 177 ? 2.500 1.359 14.939 1.00 92.06 177 ILE A O 1
ATOM 1466 N N . PHE A 1 178 ? 0.817 2.233 13.722 1.00 95.31 178 PHE A N 1
ATOM 1467 C CA . PHE A 1 178 ? 0.348 0.959 13.189 1.00 95.31 178 PHE A CA 1
ATOM 1468 C C . PHE A 1 178 ? 1.453 0.178 12.476 1.00 95.31 178 PHE A C 1
ATOM 1470 O O . PHE A 1 178 ? 1.657 -0.996 12.769 1.00 95.31 178 PHE A O 1
ATOM 1477 N N . ILE A 1 179 ? 2.192 0.822 11.564 1.00 94.44 179 ILE A N 1
ATOM 1478 C CA . ILE A 1 179 ? 3.271 0.164 10.814 1.00 94.44 179 ILE A CA 1
ATOM 1479 C C . ILE A 1 179 ? 4.319 -0.397 11.780 1.00 94.44 179 ILE A C 1
ATOM 1481 O O . ILE A 1 179 ? 4.736 -1.540 11.627 1.00 94.44 179 ILE A O 1
ATOM 1485 N N . ARG A 1 180 ? 4.721 0.370 12.801 1.00 91.75 180 ARG A N 1
ATOM 1486 C CA . ARG A 1 180 ? 5.691 -0.097 13.802 1.00 91.75 180 ARG A CA 1
ATOM 1487 C C . ARG A 1 180 ? 5.180 -1.299 14.588 1.00 91.75 180 ARG A C 1
ATOM 1489 O O . ARG A 1 180 ? 5.918 -2.269 14.717 1.00 91.75 180 ARG A O 1
ATOM 1496 N N . ASN A 1 181 ? 3.935 -1.260 15.053 1.00 93.12 181 ASN A N 1
ATOM 1497 C CA . ASN A 1 181 ? 3.339 -2.371 15.794 1.00 93.12 181 ASN A CA 1
ATOM 1498 C C . ASN A 1 181 ? 3.216 -3.627 14.912 1.00 93.12 181 ASN A C 1
ATOM 1500 O O . ASN A 1 181 ? 3.614 -4.713 15.322 1.00 93.12 181 ASN A O 1
ATOM 1504 N N . ALA A 1 182 ? 2.788 -3.480 13.654 1.00 93.69 182 ALA A N 1
ATOM 1505 C CA . ALA A 1 182 ? 2.731 -4.585 12.695 1.00 93.69 182 ALA A CA 1
ATOM 1506 C C . ALA A 1 182 ? 4.114 -5.223 12.449 1.00 93.69 182 ALA A C 1
ATOM 1508 O O . ALA A 1 182 ? 4.238 -6.447 12.408 1.00 93.69 182 ALA A O 1
ATOM 1509 N N . LEU A 1 183 ? 5.172 -4.411 12.330 1.00 91.38 183 LEU A N 1
ATOM 1510 C CA . LEU A 1 183 ? 6.546 -4.910 12.193 1.00 91.38 183 LEU A CA 1
ATOM 1511 C C . LEU A 1 183 ? 7.046 -5.614 13.464 1.00 91.38 183 LEU A C 1
ATOM 1513 O O . LEU A 1 183 ? 7.766 -6.606 13.359 1.00 91.38 183 LEU A O 1
ATOM 1517 N N . GLN A 1 184 ? 6.653 -5.145 14.653 1.00 90.62 184 GLN A N 1
ATOM 1518 C CA . GLN A 1 184 ? 6.968 -5.816 15.921 1.00 90.62 184 GLN A CA 1
ATOM 1519 C C . GLN A 1 184 ? 6.319 -7.204 16.004 1.00 90.62 184 GLN A C 1
ATOM 1521 O O . GLN A 1 184 ? 6.997 -8.172 16.349 1.00 90.62 184 GLN A O 1
ATOM 1526 N N . HIS A 1 185 ? 5.051 -7.338 15.603 1.00 89.81 185 HIS A N 1
ATOM 1527 C CA . HIS A 1 185 ? 4.369 -8.639 15.544 1.00 89.81 185 HIS A CA 1
ATOM 1528 C C . HIS A 1 185 ? 5.040 -9.613 14.571 1.00 89.81 185 HIS A C 1
ATOM 1530 O O . HIS A 1 185 ? 5.199 -10.800 14.875 1.00 89.81 185 HIS A O 1
ATOM 1536 N N . GLN A 1 186 ? 5.497 -9.123 13.414 1.00 86.19 186 GLN A N 1
ATOM 1537 C CA . GLN A 1 186 ? 6.273 -9.936 12.471 1.00 86.19 186 GLN A CA 1
ATOM 1538 C C . GLN A 1 186 ? 7.613 -10.389 13.067 1.00 86.19 186 GLN A C 1
ATOM 1540 O O . GLN A 1 186 ? 7.975 -11.560 12.933 1.00 86.19 186 GLN A O 1
ATOM 1545 N N . GLN A 1 187 ? 8.312 -9.501 13.782 1.00 84.12 187 GLN A N 1
ATOM 1546 C CA . GLN A 1 187 ? 9.563 -9.833 14.464 1.00 84.12 187 GLN A CA 1
ATOM 1547 C C . GLN A 1 187 ? 9.362 -10.926 15.521 1.00 84.12 187 GLN A C 1
ATOM 1549 O O . GLN A 1 187 ? 10.130 -11.889 15.559 1.00 84.12 187 GLN A O 1
ATOM 1554 N N . TRP A 1 188 ? 8.333 -10.817 16.367 1.00 81.06 188 TRP A N 1
ATOM 1555 C CA . TRP A 1 188 ? 8.015 -11.845 17.369 1.00 81.06 188 TRP A CA 1
ATOM 1556 C C . TRP A 1 188 ? 7.623 -13.179 16.740 1.00 81.06 188 TRP A C 1
ATOM 1558 O O . TRP A 1 188 ? 7.916 -14.237 17.290 1.00 81.06 188 TRP A O 1
ATOM 1568 N N . SER A 1 189 ? 7.052 -13.132 15.539 1.00 74.69 189 SER A N 1
ATOM 1569 C CA . SER A 1 189 ? 6.745 -14.309 14.728 1.00 74.69 189 SER A CA 1
ATOM 1570 C C . SER A 1 189 ? 7.982 -14.915 14.033 1.00 74.69 189 SER A C 1
ATOM 1572 O O . SER A 1 189 ? 7.845 -15.829 13.216 1.00 74.69 189 SER A O 1
ATOM 1574 N N . GLY A 1 190 ? 9.191 -14.423 14.328 1.00 70.75 190 GLY A N 1
ATOM 1575 C CA . GLY A 1 190 ? 10.458 -14.961 13.831 1.00 70.75 190 GLY A CA 1
ATOM 1576 C C . GLY A 1 190 ? 10.949 -14.361 12.511 1.00 70.75 190 GLY A C 1
ATOM 1577 O O . GLY A 1 190 ? 11.903 -14.888 11.938 1.00 70.75 190 GLY A O 1
ATOM 1578 N N . ASP A 1 191 ? 10.337 -13.280 12.014 1.00 68.12 191 ASP A N 1
ATOM 1579 C CA . ASP A 1 191 ? 10.862 -12.562 10.850 1.00 68.12 191 ASP A CA 1
ATOM 1580 C C . ASP A 1 191 ? 11.991 -11.605 11.264 1.00 68.12 191 ASP A C 1
ATOM 1582 O O . ASP A 1 191 ? 11.778 -10.489 11.744 1.00 68.12 191 ASP A O 1
ATOM 1586 N N . LEU A 1 192 ? 13.232 -12.061 11.086 1.00 63.84 192 LEU A N 1
ATOM 1587 C CA . LEU A 1 192 ? 14.421 -11.282 11.424 1.00 63.84 192 LEU A CA 1
ATOM 1588 C C . LEU A 1 192 ? 14.604 -10.059 10.503 1.00 63.84 192 LEU A C 1
ATOM 1590 O O . LEU A 1 192 ? 15.314 -9.122 10.872 1.00 63.84 192 LEU A O 1
ATOM 1594 N N . HIS A 1 193 ? 13.973 -10.038 9.321 1.00 67.38 193 HIS A N 1
ATOM 1595 C CA . HIS A 1 193 ? 14.056 -8.906 8.400 1.00 67.38 193 HIS A CA 1
ATOM 1596 C C . HIS A 1 193 ? 13.281 -7.694 8.931 1.00 67.38 193 HIS A C 1
ATOM 1598 O O . HIS A 1 193 ? 13.764 -6.567 8.818 1.00 67.38 193 HIS A O 1
ATOM 1604 N N . SER A 1 194 ? 12.142 -7.917 9.595 1.00 64.94 194 SER A N 1
ATOM 1605 C CA . SER A 1 194 ? 11.305 -6.849 10.160 1.00 64.94 194 SER A CA 1
ATOM 1606 C C . SER A 1 194 ? 12.033 -6.049 11.247 1.00 64.94 194 SER A C 1
ATOM 1608 O O . SER A 1 194 ? 11.860 -4.833 11.331 1.00 64.94 194 SER A O 1
ATOM 1610 N N . ALA A 1 195 ? 12.926 -6.686 12.014 1.00 63.03 195 ALA A N 1
ATOM 1611 C CA . ALA A 1 195 ? 13.740 -6.014 13.032 1.00 63.03 195 ALA A CA 1
ATOM 1612 C C . ALA A 1 195 ? 14.653 -4.922 12.442 1.00 63.03 195 ALA A C 1
ATOM 1614 O O . ALA A 1 195 ? 14.846 -3.876 13.055 1.00 63.03 195 ALA A O 1
ATOM 1615 N N . LEU A 1 196 ? 15.179 -5.139 11.230 1.00 66.38 196 LEU A N 1
ATOM 1616 C CA . LEU A 1 196 ? 16.023 -4.169 10.522 1.00 66.38 196 LEU A CA 1
ATOM 1617 C C . LEU A 1 196 ? 15.219 -2.987 9.951 1.00 66.38 196 LEU A C 1
ATOM 1619 O O . LEU A 1 196 ? 15.804 -1.966 9.591 1.00 66.38 196 LEU A O 1
ATOM 1623 N N . MET A 1 197 ? 13.891 -3.120 9.859 1.00 74.88 197 MET A N 1
ATOM 1624 C CA . MET A 1 197 ? 13.006 -2.146 9.212 1.00 74.88 197 MET A CA 1
ATOM 1625 C C . MET A 1 197 ? 12.295 -1.200 10.185 1.00 74.88 197 MET A C 1
ATOM 1627 O O . MET A 1 197 ? 11.818 -0.152 9.751 1.00 74.88 197 MET A O 1
ATOM 1631 N N . LEU A 1 198 ? 12.253 -1.520 11.485 1.00 69.75 198 LEU A N 1
ATOM 1632 C CA . LEU A 1 198 ? 11.547 -0.734 12.514 1.00 69.75 198 LEU A CA 1
ATOM 1633 C C . LEU A 1 198 ? 11.950 0.751 12.547 1.00 69.75 198 LEU A C 1
ATOM 1635 O O . LEU A 1 198 ? 11.098 1.622 12.750 1.00 69.75 198 LEU A O 1
ATOM 1639 N N . ASP A 1 199 ? 13.226 1.037 12.282 1.00 67.69 199 ASP A N 1
ATOM 1640 C CA . ASP A 1 199 ? 13.789 2.391 12.299 1.00 67.69 199 ASP A CA 1
ATOM 1641 C C . ASP A 1 199 ? 13.966 3.010 10.901 1.00 67.69 199 ASP A C 1
ATOM 1643 O O . ASP A 1 199 ? 14.391 4.160 10.787 1.00 67.69 199 ASP A O 1
ATOM 1647 N N . ASN A 1 200 ? 13.618 2.292 9.827 1.00 79.50 200 ASN A N 1
ATOM 1648 C CA . ASN A 1 200 ? 13.889 2.709 8.445 1.00 79.50 200 ASN A CA 1
ATOM 1649 C C . ASN A 1 200 ? 12.613 2.909 7.609 1.00 79.50 200 ASN A C 1
ATOM 1651 O O . ASN A 1 200 ? 12.543 2.525 6.440 1.00 79.50 200 ASN A O 1
ATOM 1655 N N . ILE A 1 201 ? 11.592 3.525 8.210 1.00 90.25 201 ILE A N 1
ATOM 1656 C CA . ILE A 1 201 ? 10.396 3.967 7.485 1.00 90.25 201 ILE A CA 1
ATOM 1657 C C . ILE A 1 201 ? 10.688 5.335 6.863 1.00 90.25 201 ILE A C 1
ATOM 1659 O O . ILE A 1 201 ? 10.846 6.332 7.570 1.00 90.25 201 ILE A O 1
ATOM 1663 N N . GLN A 1 202 ? 10.740 5.389 5.536 1.00 94.00 202 GLN A N 1
ATOM 1664 C CA . GLN A 1 202 ? 10.971 6.619 4.783 1.00 94.00 202 GLN A CA 1
ATOM 1665 C C . GLN A 1 202 ? 9.632 7.235 4.376 1.00 94.00 202 GLN A C 1
ATOM 1667 O O . GLN A 1 202 ? 8.796 6.555 3.783 1.00 94.00 202 GLN A O 1
ATOM 1672 N N . VAL A 1 203 ? 9.421 8.519 4.674 1.00 94.94 203 VAL A N 1
ATOM 1673 C CA . VAL A 1 203 ? 8.148 9.207 4.407 1.00 94.94 203 VAL A CA 1
ATOM 1674 C C . VAL A 1 203 ? 8.344 10.331 3.398 1.00 94.94 203 VAL A C 1
ATOM 1676 O O . VAL A 1 203 ? 9.238 11.166 3.548 1.00 94.94 203 VAL A O 1
ATOM 1679 N N . TYR A 1 204 ? 7.475 10.381 2.391 1.00 96.06 204 TYR A N 1
ATOM 1680 C CA . TYR A 1 204 ? 7.514 11.373 1.326 1.00 96.06 204 TYR A CA 1
ATOM 1681 C C . TYR A 1 204 ? 6.135 11.958 1.037 1.00 96.06 204 TYR A C 1
ATOM 1683 O O . TYR A 1 204 ? 5.126 11.256 1.024 1.00 96.06 204 TYR A O 1
ATOM 1691 N N . GLU A 1 205 ? 6.112 13.248 0.732 1.00 95.25 205 GLU A N 1
ATOM 1692 C CA . GLU A 1 205 ? 4.965 13.920 0.137 1.00 95.25 205 GLU A CA 1
ATOM 1693 C C . GLU A 1 205 ? 5.161 14.038 -1.374 1.00 95.25 205 GLU A C 1
ATOM 1695 O O . GLU A 1 205 ? 6.249 14.386 -1.844 1.00 95.25 205 GLU A O 1
ATOM 1700 N N . LEU A 1 206 ? 4.110 13.732 -2.130 1.00 93.69 206 LEU A N 1
ATOM 1701 C CA . LEU A 1 206 ? 4.055 13.906 -3.573 1.00 93.69 206 LEU A CA 1
ATOM 1702 C C . LEU A 1 206 ? 3.275 15.178 -3.897 1.00 93.69 206 LEU A C 1
ATOM 1704 O O . LEU A 1 206 ? 2.073 15.256 -3.648 1.00 93.69 206 LEU A O 1
ATOM 1708 N N . GLU A 1 207 ? 3.950 16.149 -4.500 1.00 89.56 207 GLU A N 1
ATOM 1709 C CA . GLU A 1 207 ? 3.354 17.426 -4.898 1.00 89.56 207 GLU A CA 1
ATOM 1710 C C . GLU A 1 207 ? 3.415 17.588 -6.422 1.00 89.56 207 GLU A C 1
ATOM 1712 O O . GLU A 1 207 ? 4.444 17.280 -7.030 1.00 89.56 207 GLU A O 1
ATOM 1717 N N . PRO A 1 208 ? 2.369 18.110 -7.083 1.00 83.00 208 PRO A N 1
ATOM 1718 C CA . PRO A 1 208 ? 2.478 18.480 -8.487 1.00 83.00 208 PRO A CA 1
ATOM 1719 C C . PRO A 1 208 ? 3.546 19.564 -8.680 1.00 83.00 208 PRO A C 1
ATOM 1721 O O . PRO A 1 208 ? 3.629 20.528 -7.915 1.00 83.00 208 PRO A O 1
ATOM 1724 N N . ALA A 1 209 ? 4.361 19.447 -9.729 1.00 79.44 209 ALA A N 1
ATOM 1725 C CA . ALA A 1 209 ? 5.340 20.482 -10.042 1.00 79.44 209 ALA A CA 1
ATOM 1726 C C . ALA A 1 209 ? 4.657 21.846 -10.289 1.00 79.44 209 ALA A C 1
ATOM 1728 O O . ALA A 1 209 ? 3.686 21.945 -11.038 1.00 79.44 209 ALA A O 1
ATOM 1729 N N . ARG A 1 210 ? 5.197 22.923 -9.697 1.00 72.12 210 ARG A N 1
ATOM 1730 C CA . ARG A 1 210 ? 4.566 24.264 -9.650 1.00 72.12 210 ARG A CA 1
ATOM 1731 C C . ARG A 1 210 ? 4.110 24.818 -11.007 1.00 72.12 210 ARG A C 1
ATOM 1733 O O . ARG A 1 210 ? 3.075 25.465 -11.085 1.00 72.12 210 ARG A O 1
ATOM 1740 N N . HIS A 1 211 ? 4.857 24.540 -12.075 1.00 70.19 211 HIS A N 1
ATOM 1741 C CA . HIS A 1 211 ? 4.523 24.957 -13.445 1.00 70.19 211 HIS A CA 1
ATOM 1742 C C . HIS A 1 211 ? 3.255 24.273 -14.006 1.00 70.19 211 HIS A C 1
ATOM 1744 O O . HIS A 1 211 ? 2.572 24.799 -14.884 1.00 70.19 211 HIS A O 1
ATOM 1750 N N . TYR A 1 212 ? 2.934 23.079 -13.515 1.00 64.81 212 TYR A N 1
ATOM 1751 C CA . TYR A 1 212 ? 1.760 22.312 -13.929 1.00 64.81 212 TYR A CA 1
ATOM 1752 C C . TYR A 1 212 ? 0.505 22.723 -13.147 1.00 64.81 212 TYR A C 1
ATOM 1754 O O . TYR A 1 212 ? -0.584 22.744 -13.716 1.00 64.81 212 TYR A O 1
ATOM 1762 N N . LEU A 1 213 ? 0.673 23.181 -11.899 1.00 63.19 213 LEU A N 1
ATOM 1763 C CA . LEU A 1 213 ? -0.412 23.758 -11.096 1.00 63.19 213 LEU A CA 1
ATOM 1764 C C . LEU A 1 213 ? -1.040 24.987 -11.769 1.00 63.19 213 LEU A C 1
ATOM 1766 O O . LEU A 1 213 ? -2.259 25.096 -11.834 1.00 63.19 213 LEU A O 1
ATOM 1770 N N . SER A 1 214 ? -0.224 25.893 -12.315 1.00 62.62 214 SER A N 1
ATOM 1771 C CA . SER A 1 214 ? -0.709 27.128 -12.952 1.00 62.62 214 SER A CA 1
ATOM 1772 C C . SER A 1 214 ? -1.329 26.921 -14.337 1.00 62.62 214 SER A C 1
ATOM 1774 O O . SER A 1 214 ? -2.030 27.803 -14.825 1.00 62.62 214 SER A O 1
ATOM 1776 N N . SER A 1 215 ? -1.074 25.779 -14.980 1.00 64.50 215 SER A N 1
ATOM 1777 C CA . SER A 1 215 ? -1.564 25.474 -16.330 1.00 64.50 215 SER A CA 1
ATOM 1778 C C . SER A 1 215 ? -2.750 24.505 -16.357 1.00 64.50 215 SER A C 1
ATOM 1780 O O . SER A 1 215 ? -3.259 24.220 -17.440 1.00 64.50 215 SER A O 1
ATOM 1782 N N . GLY A 1 216 ? -3.188 23.991 -15.198 1.00 62.41 216 GLY A N 1
ATOM 1783 C CA . GLY A 1 216 ? -4.282 23.016 -15.101 1.00 62.41 216 GLY A CA 1
ATOM 1784 C C . GLY A 1 216 ? -3.983 21.679 -15.790 1.00 62.41 216 GLY A C 1
ATOM 1785 O O . GLY A 1 216 ? -4.902 20.943 -16.137 1.00 62.41 216 GLY A O 1
ATOM 1786 N N . ARG A 1 217 ? -2.704 21.375 -16.047 1.00 64.56 217 ARG A N 1
ATOM 1787 C CA . ARG A 1 217 ? -2.267 20.143 -16.717 1.00 64.56 217 ARG A CA 1
ATOM 1788 C C . ARG A 1 217 ? -1.676 19.181 -15.700 1.00 64.56 217 ARG A C 1
ATOM 1790 O O . ARG A 1 217 ? -0.897 19.598 -14.851 1.00 64.56 217 ARG A O 1
ATOM 1797 N N . SER A 1 218 ? -1.950 17.888 -15.846 1.00 68.75 218 SER A N 1
ATOM 1798 C CA . SER A 1 218 ? -1.207 16.860 -15.113 1.00 68.75 218 SER A CA 1
ATOM 1799 C C . SER A 1 218 ? 0.242 16.804 -15.602 1.00 68.75 218 SER A C 1
ATOM 1801 O O . SER A 1 218 ? 0.523 16.939 -16.795 1.00 68.75 218 SER A O 1
ATOM 1803 N N . GLY A 1 219 ? 1.172 16.632 -14.670 1.00 76.00 219 GLY A N 1
ATOM 1804 C CA . GLY A 1 219 ? 2.604 16.632 -14.938 1.00 76.00 219 GLY A CA 1
ATOM 1805 C C . GLY A 1 219 ? 3.372 15.819 -13.900 1.00 76.00 219 GLY A C 1
ATOM 1806 O O . GLY A 1 219 ? 2.755 15.217 -13.020 1.00 76.00 219 GLY A O 1
ATOM 1807 N N . PRO A 1 220 ? 4.712 15.798 -13.985 1.00 84.62 220 PRO A N 1
ATOM 1808 C CA . PRO A 1 220 ? 5.542 15.067 -13.042 1.00 84.62 220 PRO A CA 1
ATOM 1809 C C . PRO A 1 220 ? 5.300 15.522 -11.604 1.00 84.62 220 PRO A C 1
ATOM 1811 O O . PRO A 1 220 ? 5.157 16.716 -11.317 1.00 84.62 220 PRO A O 1
ATOM 1814 N N . LEU A 1 221 ? 5.296 14.540 -10.706 1.00 89.50 221 LEU A N 1
ATOM 1815 C CA . LEU A 1 221 ? 5.210 14.763 -9.271 1.00 89.50 221 LEU A CA 1
ATOM 1816 C C . LEU A 1 221 ? 6.611 14.960 -8.691 1.00 89.50 221 LEU A C 1
ATOM 1818 O O . LEU A 1 221 ? 7.542 14.208 -8.985 1.00 89.50 221 LEU A O 1
ATOM 1822 N N . LEU A 1 222 ? 6.745 15.979 -7.852 1.00 91.25 222 LEU A N 1
ATOM 1823 C CA . LEU A 1 222 ? 7.910 16.215 -7.019 1.00 91.25 222 LEU A CA 1
ATOM 1824 C C . LEU A 1 222 ? 7.796 15.363 -5.758 1.00 91.25 222 LEU A C 1
ATOM 1826 O O . LEU A 1 222 ? 6.733 15.290 -5.147 1.00 91.25 222 LEU A O 1
ATOM 1830 N N . VAL A 1 223 ? 8.909 14.752 -5.360 1.00 95.19 223 VAL A N 1
ATOM 1831 C CA . VAL A 1 223 ? 8.998 13.940 -4.145 1.00 95.19 223 VAL A CA 1
ATOM 1832 C C . VAL A 1 223 ? 9.710 14.751 -3.071 1.00 95.19 223 VAL A C 1
ATOM 1834 O O . VAL A 1 223 ? 10.885 15.083 -3.227 1.00 95.19 223 VAL A O 1
ATOM 1837 N N . GLN A 1 224 ? 9.019 15.065 -1.979 1.00 95.00 224 GLN A N 1
ATOM 1838 C CA . GLN A 1 224 ? 9.598 15.773 -0.841 1.00 95.00 224 GLN A CA 1
ATOM 1839 C C . GLN A 1 224 ? 9.722 14.841 0.354 1.00 95.00 224 GLN A C 1
ATOM 1841 O O . GLN A 1 224 ? 8.723 14.337 0.858 1.00 95.00 224 GLN A O 1
ATOM 1846 N N . ALA A 1 225 ? 10.945 14.633 0.838 1.00 94.25 225 ALA A N 1
ATOM 1847 C CA . ALA A 1 225 ? 11.160 13.898 2.078 1.00 94.25 225 ALA A CA 1
ATOM 1848 C C . ALA A 1 225 ? 10.511 14.646 3.251 1.00 94.25 225 ALA A C 1
ATOM 1850 O O . ALA A 1 225 ? 10.662 15.864 3.396 1.00 94.25 225 ALA A O 1
ATOM 1851 N N . ARG A 1 226 ? 9.792 13.911 4.096 1.00 90.62 226 ARG A N 1
ATOM 1852 C CA . ARG A 1 226 ? 9.159 14.433 5.304 1.00 90.62 226 ARG A CA 1
ATOM 1853 C C . ARG A 1 226 ? 9.791 13.767 6.513 1.00 90.62 226 ARG A C 1
ATOM 1855 O O . ARG A 1 226 ? 9.816 12.547 6.630 1.00 90.62 226 ARG A O 1
ATOM 1862 N N . GLN A 1 227 ? 10.299 14.589 7.422 1.00 82.94 227 GLN A N 1
ATOM 1863 C CA . GLN A 1 227 ? 10.739 14.112 8.724 1.00 82.94 227 GLN A CA 1
ATOM 1864 C C . GLN A 1 227 ? 9.539 14.033 9.654 1.00 82.94 227 GLN A C 1
ATOM 1866 O O . GLN A 1 227 ? 8.671 14.905 9.641 1.00 82.94 227 GLN A O 1
ATOM 1871 N N . PHE A 1 228 ? 9.506 12.986 10.465 1.00 76.44 228 PHE A N 1
ATOM 1872 C CA . PHE A 1 228 ? 8.477 12.786 11.465 1.00 76.44 228 PHE A CA 1
ATOM 1873 C C . PHE A 1 228 ? 9.015 13.222 12.836 1.00 76.44 228 PHE A C 1
ATOM 1875 O O . PHE A 1 228 ? 9.915 12.569 13.373 1.00 76.44 228 PHE A O 1
ATOM 1882 N N . PRO A 1 229 ? 8.514 14.327 13.417 1.00 76.00 229 PRO A N 1
ATOM 1883 C CA . PRO A 1 229 ? 8.996 14.811 14.702 1.00 76.00 229 PRO A CA 1
ATOM 1884 C C . PRO A 1 229 ? 8.751 13.788 15.816 1.00 76.00 229 PRO A C 1
ATOM 1886 O O . PRO A 1 229 ? 7.612 13.398 16.068 1.00 76.00 229 PRO A O 1
ATOM 1889 N N . ALA A 1 230 ? 9.797 13.418 16.562 1.00 75.06 230 ALA A N 1
ATOM 1890 C CA . ALA A 1 230 ? 9.682 12.480 17.687 1.00 75.06 230 ALA A CA 1
ATOM 1891 C C . ALA A 1 230 ? 8.644 12.924 18.741 1.00 75.06 230 ALA A C 1
ATOM 1893 O O . ALA A 1 230 ? 8.007 12.094 19.387 1.00 75.06 230 ALA A O 1
ATOM 1894 N N . GLN A 1 231 ? 8.419 14.236 18.876 1.00 76.44 231 GLN A N 1
ATOM 1895 C CA . GLN A 1 231 ? 7.403 14.816 19.758 1.00 76.44 231 GLN A CA 1
ATOM 1896 C C . GLN A 1 231 ? 5.970 14.387 19.411 1.00 76.44 231 GLN A C 1
ATOM 1898 O O . GLN A 1 231 ? 5.140 14.295 20.311 1.00 76.44 231 GLN A O 1
ATOM 1903 N N . TRP A 1 232 ? 5.672 14.074 18.142 1.00 77.38 232 TRP A N 1
ATOM 1904 C CA . TRP A 1 232 ? 4.337 13.624 17.746 1.00 77.38 232 TRP A CA 1
ATOM 1905 C C . TRP A 1 232 ? 3.978 12.298 18.417 1.00 77.38 232 TRP A C 1
ATOM 1907 O O . TRP A 1 232 ? 2.818 12.103 18.759 1.00 77.38 232 TRP A O 1
ATOM 1917 N N . MET A 1 233 ? 4.956 11.432 18.710 1.00 73.69 233 MET A N 1
ATOM 1918 C CA . MET A 1 233 ? 4.720 10.168 19.423 1.00 73.69 233 MET A CA 1
ATOM 1919 C C . MET A 1 233 ? 4.269 10.355 20.874 1.00 73.69 233 MET A C 1
ATOM 1921 O O . MET A 1 233 ? 3.675 9.440 21.430 1.00 73.69 233 MET A O 1
ATOM 1925 N N . ARG A 1 234 ? 4.545 11.513 21.489 1.00 75.25 234 ARG A N 1
ATOM 1926 C CA . ARG A 1 234 ? 4.257 11.779 22.911 1.00 75.25 234 ARG A CA 1
ATOM 1927 C C . ARG A 1 234 ? 2.843 12.291 23.168 1.00 75.25 234 ARG A C 1
ATOM 1929 O O . ARG A 1 234 ? 2.417 12.363 24.314 1.00 75.25 234 ARG A O 1
ATOM 1936 N N . ILE A 1 235 ? 2.142 12.709 22.121 1.00 75.00 235 ILE A N 1
ATOM 1937 C CA . ILE A 1 235 ? 0.782 13.235 22.237 1.00 75.00 235 ILE A CA 1
ATOM 1938 C C . ILE A 1 235 ? -0.139 12.056 22.580 1.00 75.00 235 ILE A C 1
ATOM 1940 O O . ILE A 1 235 ? 0.037 10.997 22.000 1.00 75.00 235 ILE A O 1
ATOM 1944 N N . PRO A 1 236 ? -1.116 12.154 23.485 1.00 77.62 236 PRO A N 1
ATOM 1945 C CA . PRO A 1 236 ? -2.045 11.045 23.700 1.00 77.62 236 PRO A CA 1
ATOM 1946 C C . PRO A 1 236 ? -2.780 10.669 22.400 1.00 77.62 236 PRO A C 1
ATOM 1948 O O . PRO A 1 236 ? -3.099 11.532 21.581 1.00 77.62 236 PRO A O 1
ATOM 1951 N N . LEU A 1 237 ? -2.970 9.377 22.157 1.00 83.56 237 LEU A N 1
ATOM 1952 C CA . LEU A 1 237 ? -3.813 8.833 21.091 1.00 83.56 237 LEU A CA 1
ATOM 1953 C C . LEU A 1 237 ? -4.522 7.633 21.696 1.00 83.56 237 LEU A C 1
ATOM 1955 O O . LEU A 1 237 ? -3.848 6.813 22.314 1.00 83.56 237 LEU A O 1
ATOM 1959 N N . MET A 1 238 ? -5.838 7.551 21.524 1.00 85.38 238 MET A N 1
ATOM 1960 C CA . MET A 1 238 ? -6.588 6.363 21.920 1.00 85.38 238 MET A CA 1
ATOM 1961 C C . MET A 1 238 ? -6.016 5.153 21.182 1.00 85.38 238 MET A C 1
ATOM 1963 O O . MET A 1 238 ? -5.889 5.185 19.954 1.00 85.38 238 MET A O 1
ATOM 1967 N N . ASN A 1 239 ? -5.640 4.120 21.928 1.00 89.50 239 ASN A N 1
ATOM 1968 C CA . ASN A 1 239 ? -5.098 2.911 21.338 1.00 89.50 239 ASN A CA 1
ATOM 1969 C C . ASN A 1 239 ? -6.260 2.010 20.927 1.00 89.50 239 ASN A C 1
ATOM 1971 O O . ASN A 1 239 ? -7.027 1.569 21.777 1.00 89.50 239 ASN A O 1
ATOM 1975 N N . ILE A 1 240 ? -6.398 1.743 19.631 1.00 95.31 240 ILE A N 1
ATOM 1976 C CA . ILE A 1 240 ? -7.379 0.789 19.121 1.00 95.31 240 ILE A CA 1
ATOM 1977 C C . ILE A 1 240 ? -6.615 -0.402 18.558 1.00 95.31 240 ILE A C 1
ATOM 1979 O O . ILE A 1 240 ? -6.016 -0.320 17.481 1.00 95.31 240 ILE A O 1
ATOM 1983 N N . LYS A 1 241 ? -6.626 -1.502 19.307 1.00 96.94 241 LYS A N 1
ATOM 1984 C CA . LYS A 1 241 ? -5.974 -2.756 18.939 1.00 96.94 241 LYS A CA 1
ATOM 1985 C C . LYS A 1 241 ? -7.003 -3.747 18.412 1.00 96.94 241 LYS A C 1
ATOM 1987 O O . LYS A 1 241 ? -8.053 -3.928 19.017 1.00 96.94 241 LYS A O 1
ATOM 1992 N N . ALA A 1 242 ? -6.678 -4.417 17.316 1.00 97.56 242 ALA A N 1
ATOM 1993 C CA . ALA A 1 242 ? -7.423 -5.557 16.806 1.00 97.56 242 ALA A CA 1
ATOM 1994 C C . ALA A 1 242 ? -6.607 -6.838 16.998 1.00 97.56 242 ALA A C 1
ATOM 1996 O O . ALA A 1 242 ? -5.418 -6.867 16.690 1.00 97.56 242 ALA A O 1
ATOM 1997 N N . ILE A 1 243 ? -7.235 -7.897 17.495 1.00 96.06 243 ILE A N 1
ATOM 1998 C CA . ILE A 1 243 ? -6.632 -9.229 17.591 1.00 96.06 243 ILE A CA 1
ATOM 1999 C C . ILE A 1 243 ? -7.451 -10.162 16.715 1.00 96.06 243 ILE A C 1
ATOM 2001 O O . ILE A 1 243 ? -8.659 -10.291 16.917 1.00 96.06 243 ILE A O 1
ATOM 2005 N N . ALA A 1 244 ? -6.793 -10.760 15.726 1.00 94.94 244 ALA A N 1
ATOM 2006 C CA . ALA A 1 244 ? -7.414 -11.716 14.829 1.00 94.94 244 ALA A CA 1
ATOM 2007 C C . ALA A 1 244 ? -7.378 -13.124 15.427 1.00 94.94 244 ALA A C 1
ATOM 2009 O O . ALA A 1 244 ? -6.325 -13.599 15.857 1.00 94.94 244 ALA A O 1
ATOM 2010 N N . ASP A 1 245 ? -8.518 -13.797 15.373 1.00 92.06 245 ASP A N 1
ATOM 2011 C CA . ASP A 1 245 ? -8.678 -15.209 15.697 1.00 92.06 245 ASP A CA 1
ATOM 2012 C C . ASP A 1 245 ? -9.470 -15.916 14.586 1.00 92.06 245 ASP A C 1
ATOM 2014 O O . ASP A 1 245 ? -10.048 -15.276 13.702 1.00 92.06 245 ASP A O 1
ATOM 2018 N N . MET A 1 246 ? -9.493 -17.243 14.621 1.00 88.31 246 MET A N 1
ATOM 2019 C CA . MET A 1 246 ? -10.226 -18.081 13.681 1.00 88.31 246 MET A CA 1
ATOM 2020 C C . MET A 1 246 ? -11.459 -18.674 14.347 1.00 88.31 246 MET A C 1
ATOM 2022 O O . MET A 1 246 ? -11.382 -19.263 15.423 1.00 88.31 246 MET A O 1
ATOM 2026 N N . ASN A 1 247 ? -12.606 -18.584 13.676 1.00 86.00 247 ASN A N 1
ATOM 2027 C CA . ASN A 1 247 ? -13.766 -19.370 14.082 1.00 86.00 247 ASN A CA 1
ATOM 2028 C C . ASN A 1 247 ? -13.659 -20.830 13.600 1.00 86.00 247 ASN A C 1
ATOM 2030 O O . ASN A 1 247 ? -12.765 -21.198 12.836 1.00 86.00 247 ASN A O 1
ATOM 2034 N N . ALA A 1 248 ? -14.608 -21.666 14.031 1.00 83.56 248 ALA A N 1
ATOM 2035 C CA . ALA A 1 248 ? -14.667 -23.080 13.651 1.00 83.56 248 ALA A CA 1
ATOM 2036 C C . ALA A 1 248 ? -14.801 -23.310 12.129 1.00 83.56 248 ALA A C 1
ATOM 2038 O O . ALA A 1 248 ? -14.408 -24.367 11.640 1.00 83.56 248 ALA A O 1
ATOM 2039 N N . ASP A 1 249 ? -15.307 -22.318 11.391 1.00 83.69 249 ASP A N 1
ATOM 2040 C CA . ASP A 1 249 ? -15.477 -22.348 9.935 1.00 83.69 249 ASP A CA 1
ATOM 2041 C C . ASP A 1 249 ? -14.244 -21.813 9.174 1.00 83.69 249 ASP A C 1
ATOM 2043 O O . ASP A 1 249 ? -14.259 -21.728 7.944 1.00 83.69 249 ASP A O 1
ATOM 2047 N N . GLY A 1 250 ? -13.169 -21.442 9.882 1.00 82.00 250 GLY A N 1
ATOM 2048 C CA . GLY A 1 250 ? -11.935 -20.910 9.296 1.00 82.00 250 GLY A CA 1
ATOM 2049 C C . GLY A 1 250 ? -12.030 -19.456 8.822 1.00 82.00 250 GLY A C 1
ATOM 2050 O O . GLY A 1 250 ? -11.217 -19.022 8.005 1.00 82.00 250 GLY A O 1
ATOM 2051 N N . GLN A 1 251 ? -13.022 -18.702 9.297 1.00 85.75 251 GLN A N 1
ATOM 2052 C CA . GLN A 1 251 ? -13.168 -17.273 9.028 1.00 85.75 251 GLN A CA 1
ATOM 2053 C C . GLN A 1 251 ? -12.461 -16.441 10.100 1.00 85.75 251 GLN A C 1
ATOM 2055 O O . GLN A 1 251 ? -12.480 -16.779 11.286 1.00 85.75 251 GLN A O 1
ATOM 2060 N N . LEU A 1 252 ? -11.892 -15.313 9.668 1.00 90.06 252 LEU A N 1
ATOM 2061 C CA . LEU A 1 252 ? -11.268 -14.331 10.549 1.00 90.06 252 LEU A CA 1
ATOM 2062 C C . LEU A 1 252 ? -12.324 -13.609 11.389 1.00 90.06 252 LEU A C 1
ATOM 2064 O O . LEU A 1 252 ? -13.226 -12.963 10.852 1.00 90.06 252 LEU A O 1
ATOM 2068 N N . LEU A 1 253 ? -12.157 -13.670 12.702 1.00 92.81 253 LEU A N 1
ATOM 2069 C CA . LEU A 1 253 ? -12.886 -12.885 13.686 1.00 92.81 253 LEU A CA 1
ATOM 2070 C C . LEU A 1 253 ? -11.929 -11.912 14.370 1.00 92.81 253 LEU A C 1
ATOM 2072 O O . LEU A 1 253 ? -10.766 -12.232 14.595 1.00 92.81 253 LEU A O 1
ATOM 2076 N N . PHE A 1 254 ? -12.419 -10.723 14.717 1.00 95.81 254 PHE A N 1
ATOM 2077 C CA . PHE A 1 254 ? -11.596 -9.684 15.332 1.00 95.81 254 PHE A CA 1
ATOM 2078 C C . PHE A 1 254 ? -12.174 -9.262 16.675 1.00 95.81 254 PHE A C 1
ATOM 2080 O O . PHE A 1 254 ? -13.275 -8.716 16.729 1.00 95.81 254 PHE A O 1
ATOM 2087 N N . SER A 1 255 ? -11.408 -9.462 17.744 1.00 96.75 255 SER A N 1
ATOM 2088 C CA . SER A 1 255 ? -11.654 -8.789 19.020 1.00 96.75 255 SER A CA 1
ATOM 2089 C C . SER A 1 255 ? -10.969 -7.428 19.001 1.00 96.75 255 SER A C 1
ATOM 2091 O O . SER A 1 255 ? -9.797 -7.313 18.633 1.00 96.75 255 SER A O 1
ATOM 2093 N N . LEU A 1 256 ? -11.708 -6.388 19.371 1.00 97.44 256 LEU A N 1
ATOM 2094 C CA . LEU A 1 256 ? -11.239 -5.010 19.397 1.00 97.44 256 LEU A CA 1
ATOM 2095 C C . LEU A 1 256 ? -11.033 -4.562 20.841 1.00 97.44 256 LEU A C 1
ATOM 2097 O O . LEU A 1 256 ? -11.877 -4.793 21.700 1.00 97.44 256 LEU A O 1
ATOM 2101 N N . TYR A 1 257 ? -9.924 -3.882 21.092 1.00 96.62 257 TYR A N 1
ATOM 2102 C CA . TYR A 1 257 ? -9.607 -3.262 22.369 1.00 96.62 257 TYR A CA 1
ATOM 2103 C C . TYR A 1 257 ? -9.467 -1.762 22.150 1.00 96.62 257 TYR A C 1
ATOM 2105 O O . TYR A 1 257 ? -8.671 -1.333 21.313 1.00 96.62 257 TYR A O 1
ATOM 2113 N N . CYS A 1 258 ? -10.239 -0.968 22.887 1.00 93.81 258 CYS A N 1
ATOM 2114 C CA . CYS A 1 258 ? -10.069 0.480 22.953 1.00 93.81 258 CYS A CA 1
ATOM 2115 C C . CYS A 1 258 ? -9.487 0.835 24.319 1.00 93.81 258 CYS A C 1
ATOM 2117 O O . CYS A 1 258 ? -10.194 0.796 25.327 1.00 93.81 258 CYS A O 1
ATOM 2119 N N . ASP A 1 259 ? -8.199 1.167 24.337 1.00 89.25 259 ASP A N 1
ATOM 2120 C CA . ASP A 1 259 ? -7.376 1.221 25.543 1.00 89.25 259 ASP A CA 1
ATOM 2121 C C . ASP A 1 259 ? -7.485 -0.106 26.326 1.00 89.25 259 ASP A C 1
ATOM 2123 O O . ASP A 1 259 ? -7.006 -1.127 25.837 1.00 89.25 259 ASP A O 1
ATOM 2127 N N . GLU A 1 260 ? -8.152 -0.123 27.484 1.00 89.38 260 GLU A N 1
ATOM 2128 C CA . GLU A 1 260 ? -8.329 -1.327 28.320 1.00 89.38 260 GLU A CA 1
ATOM 2129 C C . GLU A 1 260 ? -9.690 -2.027 28.119 1.00 89.38 260 GLU A C 1
ATOM 2131 O O . GLU A 1 260 ? -9.934 -3.091 28.688 1.00 89.38 260 GLU A O 1
ATOM 2136 N N . GLN A 1 261 ? -10.607 -1.443 27.339 1.00 95.44 261 GLN A N 1
ATOM 2137 C CA . GLN A 1 261 ? -11.948 -1.997 27.146 1.00 95.44 261 GLN A CA 1
ATOM 2138 C C . GLN A 1 261 ? -11.976 -2.987 25.978 1.00 95.44 261 GLN A C 1
ATOM 2140 O O . GLN A 1 261 ? -11.729 -2.606 24.834 1.00 95.44 261 GLN A O 1
ATOM 2145 N N . GLU A 1 262 ? -12.363 -4.232 26.262 1.00 96.94 262 GLU A N 1
ATOM 2146 C CA . GLU A 1 262 ? -12.550 -5.287 25.261 1.00 96.94 262 GLU A CA 1
ATOM 2147 C C . GLU A 1 262 ? -13.952 -5.265 24.630 1.00 96.94 262 GLU A C 1
ATOM 2149 O O . GLU A 1 262 ? -14.971 -5.090 25.310 1.00 96.94 262 GLU A O 1
ATOM 2154 N N . PHE A 1 263 ? -13.986 -5.526 23.324 1.00 97.50 263 PHE A N 1
ATOM 2155 C CA . PHE A 1 263 ? -15.163 -5.796 22.513 1.00 97.50 263 PHE A CA 1
ATOM 2156 C C . PHE A 1 263 ? -14.900 -7.047 21.671 1.00 97.50 263 PHE A C 1
ATOM 2158 O O . PHE A 1 263 ? -14.102 -7.015 20.735 1.00 97.50 263 PHE A O 1
ATOM 2165 N N . SER A 1 264 ? -15.566 -8.155 21.990 1.00 96.00 264 SER A N 1
ATOM 2166 C CA . SER A 1 264 ? -15.376 -9.426 21.287 1.00 96.00 264 SER A CA 1
ATOM 2167 C C . SER A 1 264 ? -16.596 -9.805 20.438 1.00 96.00 264 SER A C 1
ATOM 2169 O O . SER A 1 264 ? -17.735 -9.504 20.820 1.00 96.00 264 SER A O 1
ATOM 2171 N N . PRO A 1 265 ? -16.400 -10.515 19.311 1.00 93.75 265 PRO A N 1
ATOM 2172 C CA . PRO A 1 265 ? -17.503 -11.021 18.493 1.00 93.75 265 PRO A CA 1
ATOM 2173 C C . PRO A 1 265 ? -18.468 -11.917 19.278 1.00 93.75 265 PRO A C 1
ATOM 2175 O O . PRO A 1 265 ? -19.667 -11.889 19.026 1.00 93.75 265 PRO A O 1
ATOM 2178 N N . LEU A 1 266 ? -17.970 -12.664 20.270 1.00 92.12 266 LEU A N 1
ATOM 2179 C CA . LEU A 1 266 ? -18.792 -13.526 21.125 1.00 92.12 266 LEU A CA 1
ATOM 2180 C C . LEU A 1 266 ? -19.784 -12.729 21.987 1.00 92.12 266 LEU A C 1
ATOM 2182 O O . LEU A 1 266 ? -20.906 -13.179 22.202 1.00 92.12 266 LEU A O 1
ATOM 2186 N N . ALA A 1 267 ? -19.370 -11.565 22.493 1.00 94.88 267 ALA A N 1
ATOM 2187 C CA . ALA A 1 267 ? -20.202 -10.741 23.365 1.00 94.88 267 ALA A CA 1
ATOM 2188 C C . ALA A 1 267 ? -21.158 -9.827 22.586 1.00 94.88 267 ALA A C 1
ATOM 2190 O O . ALA A 1 267 ? -22.269 -9.576 23.048 1.00 94.88 267 ALA A O 1
ATOM 2191 N N . TYR A 1 268 ? -20.729 -9.322 21.426 1.00 94.31 268 TYR A N 1
ATOM 2192 C CA . TYR A 1 268 ? -21.455 -8.274 20.704 1.00 94.31 268 TYR A CA 1
ATOM 2193 C C . TYR A 1 268 ? -22.069 -8.724 19.374 1.00 94.31 268 TYR A C 1
ATOM 2195 O O . TYR A 1 268 ? -22.994 -8.065 18.905 1.00 94.31 268 TYR A O 1
ATOM 2203 N N . GLY A 1 269 ? -21.603 -9.815 18.761 1.00 92.31 269 GLY A N 1
ATOM 2204 C CA . GLY A 1 269 ? -22.067 -10.244 17.438 1.00 92.31 269 GLY A CA 1
ATOM 2205 C C . GLY A 1 269 ? -22.041 -9.094 16.424 1.00 92.31 269 GLY A C 1
ATOM 2206 O O . GLY A 1 269 ? -21.036 -8.394 16.291 1.00 92.31 269 GLY A O 1
ATOM 2207 N N . ASP A 1 270 ? -23.177 -8.850 15.772 1.00 92.38 270 ASP A N 1
ATOM 2208 C CA . ASP A 1 270 ? -23.346 -7.781 14.778 1.00 92.38 270 ASP A CA 1
ATOM 2209 C C . ASP A 1 270 ? -23.241 -6.357 15.372 1.00 92.38 270 ASP A C 1
ATOM 2211 O O . ASP A 1 270 ? -22.958 -5.396 14.655 1.00 92.38 270 ASP A O 1
ATOM 2215 N N . GLU A 1 271 ? -23.400 -6.201 16.692 1.00 95.56 271 GLU A N 1
ATOM 2216 C CA . GLU A 1 271 ? -23.285 -4.916 17.400 1.00 95.56 271 GLU A CA 1
ATOM 2217 C C . GLU A 1 271 ? -21.839 -4.541 17.754 1.00 95.56 271 GLU A C 1
ATOM 2219 O O . GLU A 1 271 ? -21.610 -3.506 18.388 1.00 95.56 271 GLU A O 1
ATOM 2224 N N . LEU A 1 272 ? -20.849 -5.335 17.332 1.00 96.06 272 LEU A N 1
ATOM 2225 C CA . LEU A 1 272 ? -19.440 -5.107 17.654 1.00 96.06 272 LEU A CA 1
ATOM 2226 C C . LEU A 1 272 ? -18.958 -3.717 17.209 1.00 96.06 272 LEU A C 1
ATOM 2228 O O . LEU A 1 272 ? -18.516 -2.914 18.031 1.00 96.06 272 LEU A O 1
ATOM 2232 N N . MET A 1 273 ? -19.074 -3.407 15.915 1.00 96.44 273 MET A N 1
ATOM 2233 C CA . MET A 1 273 ? -18.622 -2.121 15.365 1.00 96.44 273 MET A CA 1
ATOM 2234 C C . MET A 1 273 ? -19.418 -0.928 15.928 1.00 96.44 273 MET A C 1
ATOM 2236 O O . MET A 1 273 ? -18.786 0.051 16.334 1.00 96.44 273 MET A O 1
ATOM 2240 N N . PRO A 1 274 ? -20.765 -0.977 16.034 1.00 96.31 274 PRO A N 1
ATOM 2241 C CA . PRO A 1 274 ? -21.539 0.053 16.730 1.00 96.31 274 PRO A CA 1
ATOM 2242 C C . PRO A 1 274 ? -21.127 0.277 18.191 1.00 96.31 274 PRO A C 1
ATOM 2244 O O . PRO A 1 274 ? -21.050 1.427 18.627 1.00 96.31 274 PRO A O 1
ATOM 2247 N N . ALA A 1 275 ? -20.853 -0.784 18.956 1.00 96.50 275 ALA A N 1
ATOM 2248 C CA . ALA A 1 275 ? -20.441 -0.670 20.355 1.00 96.50 275 ALA A CA 1
ATOM 2249 C C . ALA A 1 275 ? -19.081 0.023 20.496 1.00 96.50 275 ALA A C 1
ATOM 2251 O O . ALA A 1 275 ? -18.950 0.965 21.282 1.00 96.50 275 ALA A O 1
ATOM 2252 N N . VAL A 1 276 ? -18.110 -0.375 19.672 1.00 96.06 276 VAL A N 1
ATOM 2253 C CA . VAL A 1 276 ? -16.784 0.254 19.607 1.00 96.06 276 VAL A CA 1
ATOM 2254 C C . VAL A 1 276 ? -16.900 1.720 19.179 1.00 96.06 276 VAL A C 1
ATOM 2256 O O . VAL A 1 276 ? -16.323 2.606 19.809 1.00 96.06 276 VAL A O 1
ATOM 2259 N N . ALA A 1 277 ? -17.702 2.013 18.153 1.00 95.00 277 ALA A N 1
ATOM 2260 C CA . ALA A 1 277 ? -17.941 3.374 17.685 1.00 95.00 277 ALA A CA 1
ATOM 2261 C C . ALA A 1 277 ? -18.557 4.268 18.777 1.00 95.00 277 ALA A C 1
ATOM 2263 O O . ALA A 1 277 ? -18.082 5.387 18.987 1.00 95.00 277 ALA A O 1
ATOM 2264 N N . ARG A 1 278 ? -19.566 3.773 19.514 1.00 94.00 278 ARG A N 1
ATOM 2265 C CA . ARG A 1 278 ? -20.167 4.472 20.667 1.00 94.00 278 ARG A CA 1
ATOM 2266 C C . ARG A 1 278 ? -19.130 4.762 21.749 1.00 94.00 278 ARG A C 1
ATOM 2268 O O . ARG A 1 278 ? -19.085 5.881 22.256 1.00 94.00 278 ARG A O 1
ATOM 2275 N N . TYR A 1 279 ? -18.282 3.784 22.064 1.00 93.94 279 TYR A N 1
ATOM 2276 C CA . TYR A 1 279 ? -17.215 3.951 23.046 1.00 93.94 279 TYR A CA 1
ATOM 2277 C C . TYR A 1 279 ? -16.234 5.052 22.632 1.00 93.94 279 TYR A C 1
ATOM 2279 O O . TYR A 1 279 ? -15.999 5.981 23.404 1.00 93.94 279 TYR A O 1
ATOM 2287 N N . ILE A 1 280 ? -15.728 5.012 21.396 1.00 91.56 280 ILE A N 1
ATOM 2288 C CA . ILE A 1 280 ? -14.792 6.021 20.880 1.00 91.56 280 ILE A CA 1
ATOM 2289 C C . ILE A 1 280 ? -15.427 7.413 20.894 1.00 91.56 280 ILE A C 1
ATOM 2291 O O . ILE A 1 280 ? -14.800 8.365 21.353 1.00 91.56 280 ILE A O 1
ATOM 2295 N N . LEU A 1 281 ? -16.664 7.553 20.403 1.00 90.75 281 LEU A N 1
ATOM 2296 C CA . LEU A 1 281 ? -17.358 8.844 20.368 1.00 90.75 281 LEU A CA 1
ATOM 2297 C C . LEU A 1 281 ? -17.603 9.407 21.774 1.00 90.75 281 LEU A C 1
ATOM 2299 O O . LEU A 1 281 ? -17.452 10.609 21.969 1.00 90.75 281 LEU A O 1
ATOM 2303 N N . GLY A 1 282 ? -17.917 8.555 22.754 1.00 90.06 282 GLY A N 1
ATOM 2304 C CA . GLY A 1 282 ? -18.119 8.965 24.147 1.00 90.06 282 GLY A CA 1
ATOM 2305 C C . GLY A 1 282 ? -16.855 9.477 24.847 1.00 90.06 282 GLY A C 1
ATOM 2306 O O . GLY A 1 282 ? -16.957 10.259 25.788 1.00 90.06 282 GLY A O 1
ATOM 2307 N N . HIS A 1 283 ? -15.670 9.079 24.376 1.00 87.50 283 HIS A N 1
ATOM 2308 C CA . HIS A 1 283 ? -14.379 9.504 24.934 1.00 87.50 283 HIS A CA 1
ATOM 2309 C C . HIS A 1 283 ? -13.776 10.724 24.227 1.00 87.50 283 HIS A C 1
ATOM 2311 O O . HIS A 1 283 ? -12.739 11.241 24.651 1.00 87.50 283 HIS A O 1
ATOM 2317 N N . ARG A 1 284 ? -14.408 11.204 23.152 1.00 85.69 284 ARG A N 1
ATOM 2318 C CA . ARG A 1 284 ? -13.941 12.383 22.424 1.00 85.69 284 ARG A CA 1
ATOM 2319 C C . ARG A 1 284 ? -14.249 13.660 23.176 1.00 85.69 284 ARG A C 1
ATOM 2321 O O . ARG A 1 284 ? -15.322 13.833 23.752 1.00 85.69 284 ARG A O 1
ATOM 2328 N N . ARG A 1 285 ? -13.316 14.606 23.103 1.00 73.44 285 ARG A N 1
ATOM 2329 C CA . ARG A 1 285 ? -13.586 15.978 23.541 1.00 73.44 285 ARG A CA 1
ATOM 2330 C C . ARG A 1 285 ? -14.489 16.666 22.522 1.00 73.44 285 ARG A C 1
ATOM 2332 O O . ARG A 1 285 ? -14.472 16.348 21.332 1.00 73.44 285 ARG A O 1
ATOM 2339 N N . THR A 1 286 ? -15.270 17.635 22.983 1.00 66.50 286 THR A N 1
ATOM 2340 C CA . THR A 1 286 ? -16.174 18.420 22.137 1.00 66.50 286 THR A CA 1
ATOM 2341 C C . THR A 1 286 ? -15.412 19.027 20.949 1.00 66.50 286 THR A C 1
ATOM 2343 O O . THR A 1 286 ? -14.449 19.765 21.149 1.00 66.50 286 THR A O 1
ATOM 2346 N N . GLY A 1 287 ? -15.833 18.710 19.717 1.00 62.28 287 GLY A N 1
ATOM 2347 C CA . GLY A 1 287 ? -15.221 19.201 18.470 1.00 62.28 287 GLY A CA 1
ATOM 2348 C C . GLY A 1 287 ? -14.187 18.273 17.810 1.00 62.28 287 GLY A C 1
ATOM 2349 O O . GLY A 1 287 ? -13.633 18.624 16.769 1.00 62.28 287 GLY A O 1
ATOM 2350 N N . GLU A 1 288 ? -13.914 17.087 18.364 1.00 71.06 288 GLU A N 1
ATOM 2351 C CA . GLU A 1 288 ? -13.025 16.104 17.730 1.00 71.06 288 GLU A CA 1
ATOM 2352 C C . GLU A 1 288 ? -13.749 15.269 16.654 1.00 71.06 288 GLU A C 1
ATOM 2354 O O . GLU A 1 288 ? -14.542 14.373 16.948 1.00 71.06 288 GLU A O 1
ATOM 2359 N N . HIS A 1 289 ? -13.425 15.522 15.382 1.00 71.94 289 HIS A N 1
ATOM 2360 C CA . HIS A 1 289 ? -14.069 14.880 14.222 1.00 71.94 289 HIS A CA 1
ATOM 2361 C C . HIS A 1 289 ? -13.136 13.969 13.402 1.00 71.94 289 HIS A C 1
ATOM 2363 O O . HIS A 1 289 ? -13.411 13.682 12.239 1.00 71.94 289 HIS A O 1
ATOM 2369 N N . TYR A 1 290 ? -12.025 13.496 13.979 1.00 76.81 290 TYR A N 1
ATOM 2370 C CA . TYR A 1 290 ? -11.110 12.595 13.266 1.00 76.81 290 TYR A CA 1
ATOM 2371 C C . TYR A 1 290 ? -11.718 11.183 13.075 1.00 76.81 290 TYR A C 1
ATOM 2373 O O . TYR A 1 290 ? -12.576 10.782 13.861 1.00 76.81 290 TYR A O 1
ATOM 2381 N N . PRO A 1 291 ? -11.327 10.408 12.048 1.00 84.38 291 PRO A N 1
ATOM 2382 C CA . PRO A 1 291 ? -11.719 8.999 11.905 1.00 84.38 291 PRO A CA 1
ATOM 2383 C C . PRO A 1 291 ? -11.236 8.116 13.069 1.00 84.38 291 PRO A C 1
ATOM 2385 O O . PRO A 1 291 ? -10.245 8.434 13.715 1.00 84.38 291 PRO A O 1
ATOM 2388 N N . GLY A 1 292 ? -11.898 6.993 13.340 1.00 88.38 292 GLY A N 1
ATOM 2389 C CA . GLY A 1 292 ? -11.327 5.915 14.148 1.00 88.38 292 GLY A CA 1
ATOM 2390 C C . GLY A 1 292 ? -10.156 5.268 13.407 1.00 88.38 292 GLY A C 1
ATOM 2391 O O . GLY A 1 292 ? -10.310 4.891 12.241 1.00 88.38 292 GLY A O 1
ATOM 2392 N N . TYR A 1 293 ? -9.003 5.169 14.076 1.00 92.44 293 TYR A N 1
ATOM 2393 C CA . TYR A 1 293 ? -7.789 4.574 13.522 1.00 92.44 293 TYR A CA 1
ATOM 2394 C C . TYR A 1 293 ? -7.387 3.327 14.304 1.00 92.44 293 TYR A C 1
ATOM 2396 O O . TYR A 1 293 ? -7.171 3.416 15.509 1.00 92.44 293 TYR A O 1
ATOM 2404 N N . ILE A 1 294 ? -7.218 2.198 13.619 1.00 95.94 294 ILE A N 1
ATOM 2405 C CA . ILE A 1 294 ? -6.614 1.000 14.207 1.00 95.94 294 ILE A CA 1
ATOM 2406 C C . ILE A 1 294 ? -5.108 1.251 14.324 1.00 95.94 294 ILE A C 1
ATOM 2408 O O . ILE A 1 294 ? -4.426 1.501 13.326 1.00 95.94 294 ILE A O 1
ATOM 2412 N N . THR A 1 295 ? -4.589 1.221 15.547 1.00 94.94 295 THR A N 1
ATOM 2413 C CA . THR A 1 295 ? -3.184 1.510 15.873 1.00 94.94 295 THR A CA 1
ATOM 2414 C C . THR A 1 295 ? -2.359 0.254 16.103 1.00 94.94 295 THR A C 1
ATOM 2416 O O . THR A 1 295 ? -1.135 0.329 16.066 1.00 94.94 295 THR A O 1
ATOM 2419 N N . ASP A 1 296 ? -2.994 -0.893 16.315 1.00 96.38 296 ASP A N 1
ATOM 2420 C CA . ASP A 1 296 ? -2.329 -2.185 16.463 1.00 96.38 296 ASP A CA 1
ATOM 2421 C C . ASP A 1 296 ? -3.213 -3.293 15.871 1.00 96.38 296 ASP A C 1
ATOM 2423 O O . ASP A 1 296 ? -4.438 -3.247 15.980 1.00 96.38 296 ASP A O 1
ATOM 2427 N N . LEU A 1 297 ? -2.596 -4.269 15.212 1.00 96.75 297 LEU A N 1
ATOM 2428 C CA . LEU A 1 297 ? -3.263 -5.434 14.645 1.00 96.75 297 LEU A CA 1
ATOM 2429 C C . LEU A 1 297 ? -2.369 -6.646 14.865 1.00 96.75 297 LEU A C 1
ATOM 2431 O O . LEU A 1 297 ? -1.261 -6.700 14.339 1.00 96.75 297 LEU A O 1
ATOM 2435 N N . ASP A 1 298 ? -2.881 -7.618 15.606 1.00 94.75 298 ASP A N 1
ATOM 2436 C CA . ASP A 1 298 ? -2.211 -8.879 15.879 1.00 94.75 298 ASP A CA 1
ATOM 2437 C C . ASP A 1 298 ? -2.806 -9.980 14.992 1.00 94.75 298 ASP A C 1
ATOM 2439 O O . ASP A 1 298 ? -4.000 -10.276 15.068 1.00 94.75 298 ASP A O 1
ATOM 2443 N N . LEU A 1 299 ? -1.972 -10.557 14.123 1.00 92.88 299 LEU A N 1
ATOM 2444 C CA . LEU A 1 299 ? -2.330 -11.648 13.206 1.00 92.88 299 LEU A CA 1
ATOM 2445 C C . LEU A 1 299 ? -1.639 -12.970 13.572 1.00 92.88 299 LEU A C 1
ATOM 2447 O O . LEU A 1 299 ? -1.640 -13.903 12.764 1.00 92.88 299 LEU A O 1
ATOM 2451 N N . SER A 1 300 ? -1.010 -13.056 14.748 1.00 86.06 300 SER A N 1
ATOM 2452 C CA . SER A 1 300 ? -0.153 -14.183 15.139 1.00 86.06 300 SER A CA 1
ATOM 2453 C C . SER A 1 300 ? -0.875 -15.535 15.084 1.00 86.06 300 SER A C 1
ATOM 2455 O O . SER A 1 300 ? -0.331 -16.489 14.527 1.00 86.06 300 SER A O 1
ATOM 2457 N N . LEU A 1 301 ? -2.125 -15.599 15.556 1.00 86.25 301 LEU A N 1
ATOM 2458 C CA . LEU A 1 301 ? -2.959 -16.812 15.560 1.00 86.25 301 LEU A CA 1
ATOM 2459 C C . LEU A 1 301 ? -3.475 -17.219 14.171 1.00 86.25 301 LEU A C 1
ATOM 2461 O O . LEU A 1 301 ? -3.928 -18.341 13.972 1.00 86.25 301 LEU A O 1
ATOM 2465 N N . CYS A 1 302 ? -3.395 -16.317 13.194 1.00 86.62 302 CYS A N 1
ATOM 2466 C CA . CYS A 1 302 ? -4.034 -16.462 11.888 1.00 86.62 302 CYS A CA 1
ATOM 2467 C C . CYS A 1 302 ? -3.034 -16.603 10.729 1.00 86.62 302 CYS A C 1
ATOM 2469 O O . CYS A 1 302 ? -3.426 -16.659 9.561 1.00 86.62 302 CYS A O 1
ATOM 2471 N N . ARG A 1 303 ? -1.731 -16.640 11.031 1.00 82.38 303 ARG A N 1
ATOM 2472 C CA . ARG A 1 303 ? -0.643 -16.533 10.048 1.00 82.38 303 ARG A CA 1
ATOM 2473 C C . ARG A 1 303 ? -0.716 -17.567 8.925 1.00 82.38 303 ARG A C 1
ATOM 2475 O O . ARG A 1 303 ? -0.602 -17.193 7.759 1.00 82.38 303 ARG A O 1
ATOM 2482 N N . GLU A 1 304 ? -0.870 -18.841 9.275 1.00 78.62 304 GLU A N 1
ATOM 2483 C CA . GLU A 1 304 ? -0.814 -19.960 8.320 1.00 78.62 304 GLU A CA 1
ATOM 2484 C C . GLU A 1 304 ? -1.997 -19.955 7.346 1.00 78.62 304 GLU A C 1
ATOM 2486 O O . GLU A 1 304 ? -1.855 -20.308 6.175 1.00 78.62 304 GLU A O 1
ATOM 2491 N N . THR A 1 305 ? -3.156 -19.490 7.811 1.00 78.38 305 THR A N 1
ATOM 2492 C CA . THR A 1 305 ? -4.370 -19.387 7.000 1.00 78.38 305 THR A CA 1
ATOM 2493 C C . THR A 1 305 ? -4.328 -18.179 6.071 1.00 78.38 305 THR A C 1
ATOM 2495 O O . THR A 1 305 ? -4.728 -18.287 4.914 1.00 78.38 305 THR A O 1
ATOM 2498 N N . ILE A 1 306 ? -3.830 -17.032 6.553 1.00 77.69 306 ILE A N 1
ATOM 2499 C CA . ILE A 1 306 ? -3.724 -15.812 5.736 1.00 77.69 306 ILE A CA 1
ATOM 2500 C C . ILE A 1 306 ? -2.689 -16.013 4.625 1.00 77.69 306 ILE A C 1
ATOM 2502 O O . ILE A 1 306 ? -2.893 -15.551 3.503 1.00 77.69 306 ILE A O 1
ATOM 2506 N N . VAL A 1 307 ? -1.581 -16.709 4.911 1.00 74.44 307 VAL A N 1
ATOM 2507 C CA . VAL A 1 307 ? -0.517 -16.918 3.928 1.00 74.44 307 VAL A CA 1
ATOM 2508 C C . VAL A 1 307 ? 0.054 -18.329 3.998 1.00 74.44 307 VAL A C 1
ATOM 2510 O O . VAL A 1 307 ? 0.759 -18.682 4.938 1.00 74.44 307 VAL A O 1
ATOM 2513 N N . GLN A 1 308 ? -0.127 -19.093 2.919 1.00 64.12 308 GLN A N 1
ATOM 2514 C CA . GLN A 1 308 ? 0.385 -20.465 2.831 1.00 64.12 308 GLN A CA 1
ATOM 2515 C C . GLN A 1 308 ? 1.870 -20.564 2.423 1.00 64.12 308 GLN A C 1
ATOM 2517 O O . GLN A 1 308 ? 2.486 -21.597 2.665 1.00 64.12 308 GLN A O 1
ATOM 2522 N N . GLN A 1 309 ? 2.463 -19.546 1.769 1.00 63.44 309 GLN A N 1
ATOM 2523 C CA . GLN A 1 309 ? 3.807 -19.683 1.159 1.00 63.44 309 GLN A CA 1
ATOM 2524 C C . GLN A 1 309 ? 4.746 -18.466 1.272 1.00 63.44 309 GLN A C 1
ATOM 2526 O O . GLN A 1 309 ? 5.954 -18.650 1.374 1.00 63.44 309 GLN A O 1
ATOM 2531 N N . THR A 1 310 ? 4.249 -17.223 1.253 1.00 67.31 310 THR A N 1
ATOM 2532 C CA . THR A 1 310 ? 5.110 -16.016 1.183 1.00 67.31 310 THR A CA 1
ATOM 2533 C C . THR A 1 310 ? 5.434 -15.374 2.537 1.00 67.31 310 THR A C 1
ATOM 2535 O O . THR A 1 310 ? 6.206 -14.409 2.581 1.00 67.31 310 THR A O 1
ATOM 2538 N N . GLY A 1 311 ? 4.841 -15.890 3.620 1.00 80.69 311 GLY A N 1
ATOM 2539 C CA . GLY A 1 311 ? 4.803 -15.246 4.934 1.00 80.69 311 GLY A CA 1
ATOM 2540 C C . GLY A 1 311 ? 3.925 -13.986 4.964 1.00 80.69 311 GLY A C 1
ATOM 2541 O O . GLY A 1 311 ? 3.614 -13.400 3.922 1.00 80.69 311 GLY A O 1
ATOM 2542 N N . LEU A 1 312 ? 3.523 -13.567 6.169 1.00 87.38 312 LEU A N 1
ATOM 2543 C CA . LEU A 1 312 ? 2.870 -12.272 6.372 1.00 87.38 312 LEU A CA 1
ATOM 2544 C C . LEU A 1 312 ? 3.822 -11.141 5.962 1.00 87.38 312 LEU A C 1
ATOM 2546 O O . LEU A 1 312 ? 5.021 -11.218 6.195 1.00 87.38 312 LEU A O 1
ATOM 2550 N N . GLN A 1 313 ? 3.255 -10.101 5.360 1.00 89.88 313 GLN A N 1
ATOM 2551 C CA . GLN A 1 313 ? 3.944 -8.893 4.884 1.00 89.88 313 GLN A CA 1
ATOM 2552 C C . GLN A 1 313 ? 3.163 -7.689 5.381 1.00 89.88 313 GLN A C 1
ATOM 2554 O O . GLN A 1 313 ? 1.966 -7.817 5.664 1.00 89.88 313 GLN A O 1
ATOM 2559 N N . LEU A 1 314 ? 3.799 -6.520 5.456 1.00 93.44 314 LEU A N 1
ATOM 2560 C CA . LEU A 1 314 ? 3.128 -5.306 5.928 1.00 93.44 314 LEU A CA 1
ATOM 2561 C C . LEU A 1 314 ? 1.880 -4.961 5.092 1.00 93.44 314 LEU A C 1
ATOM 2563 O O . LEU A 1 314 ? 0.882 -4.491 5.637 1.00 93.44 314 LEU A O 1
ATOM 2567 N N . SER A 1 315 ? 1.894 -5.262 3.792 1.00 92.56 315 SER A N 1
ATOM 2568 C CA . SER A 1 315 ? 0.737 -5.121 2.898 1.00 92.56 315 SER A CA 1
ATOM 2569 C C . SER A 1 315 ? -0.517 -5.870 3.385 1.00 92.56 315 SER A C 1
ATOM 2571 O O . SER A 1 315 ? -1.609 -5.305 3.331 1.00 92.56 315 SER A O 1
ATOM 2573 N N . HIS A 1 316 ? -0.382 -7.081 3.942 1.00 92.50 316 HIS A N 1
ATOM 2574 C CA . HIS A 1 316 ? -1.513 -7.839 4.504 1.00 92.50 316 HIS A CA 1
ATOM 2575 C C . HIS A 1 316 ? -2.122 -7.138 5.727 1.00 92.50 316 HIS A C 1
ATOM 2577 O O . HIS A 1 316 ? -3.341 -7.004 5.827 1.00 92.50 316 HIS A O 1
ATOM 2583 N N . TYR A 1 317 ? -1.270 -6.640 6.631 1.00 95.56 317 TYR A N 1
ATOM 2584 C CA . TYR A 1 317 ? -1.708 -5.881 7.805 1.00 95.56 317 TYR A CA 1
ATOM 2585 C C . TYR A 1 317 ? -2.463 -4.612 7.391 1.00 95.56 317 TYR A C 1
ATOM 2587 O O . TYR A 1 317 ? -3.518 -4.312 7.942 1.00 95.56 317 TYR A O 1
ATOM 2595 N N . LEU A 1 318 ? -1.951 -3.879 6.397 1.00 96.31 318 LEU A N 1
ATOM 2596 C CA . LEU A 1 318 ? -2.567 -2.643 5.908 1.00 96.31 318 LEU A CA 1
ATOM 2597 C C . LEU A 1 318 ? -3.916 -2.877 5.218 1.00 96.31 318 LEU A C 1
ATOM 2599 O O . LEU A 1 318 ? -4.821 -2.054 5.373 1.00 96.31 318 LEU A O 1
ATOM 2603 N N . GLN A 1 319 ? -4.071 -3.989 4.496 1.00 94.00 319 GLN A N 1
ATOM 2604 C CA . GLN A 1 319 ? -5.346 -4.350 3.878 1.00 94.00 319 GLN A CA 1
ATOM 2605 C C . GLN A 1 319 ? -6.413 -4.604 4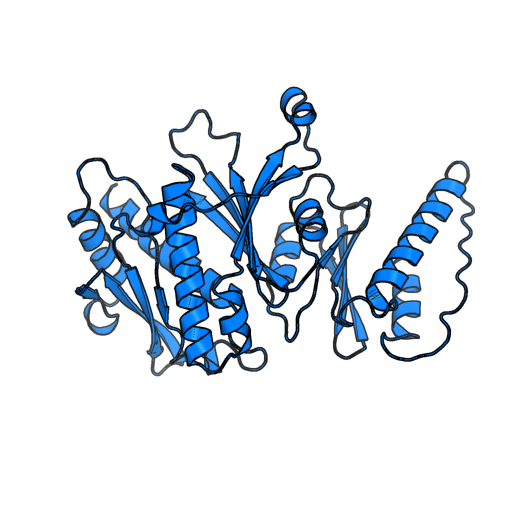.950 1.00 94.00 319 GLN A C 1
ATOM 2607 O O . GLN A 1 319 ? -7.435 -3.921 4.969 1.00 94.00 319 GLN A O 1
ATOM 2612 N N . ILE A 1 320 ? -6.119 -5.489 5.908 1.00 95.44 320 ILE A N 1
ATOM 2613 C CA . ILE A 1 320 ? -7.037 -5.824 7.009 1.00 95.44 320 ILE A CA 1
ATOM 2614 C C . ILE A 1 320 ? -7.359 -4.580 7.848 1.00 95.44 320 ILE A C 1
ATOM 2616 O O . ILE A 1 320 ? -8.519 -4.324 8.165 1.00 95.44 320 ILE A O 1
ATOM 2620 N N . LYS A 1 321 ? -6.348 -3.759 8.159 1.00 96.75 321 LYS A N 1
ATOM 2621 C CA . LYS A 1 321 ? -6.532 -2.467 8.831 1.00 96.75 321 LYS A CA 1
ATOM 2622 C C . LYS A 1 321 ? -7.547 -1.590 8.110 1.00 96.75 321 LYS A C 1
ATOM 2624 O O . LYS A 1 321 ? -8.420 -1.021 8.754 1.00 96.75 321 LYS A O 1
ATOM 2629 N N . THR A 1 322 ? -7.414 -1.455 6.794 1.00 95.19 322 THR A N 1
ATOM 2630 C CA . THR A 1 322 ? -8.279 -0.579 5.993 1.00 95.19 322 THR A CA 1
ATOM 2631 C C . THR A 1 322 ? -9.722 -1.059 6.020 1.00 95.19 322 THR A C 1
ATOM 2633 O O . THR A 1 322 ? -10.631 -0.243 6.171 1.00 95.19 322 THR A O 1
ATOM 2636 N N . ASP A 1 323 ? -9.932 -2.373 5.948 1.00 95.06 323 ASP A N 1
ATOM 2637 C CA . ASP A 1 323 ? -11.264 -2.972 6.000 1.00 95.06 323 ASP A CA 1
ATOM 2638 C C . ASP A 1 323 ? -11.912 -2.771 7.383 1.00 95.06 323 ASP A C 1
ATOM 2640 O O . ASP A 1 323 ? -13.070 -2.353 7.470 1.00 95.06 323 ASP A O 1
ATOM 2644 N N . LEU A 1 324 ? -11.153 -2.968 8.468 1.00 96.38 324 LEU A N 1
ATOM 2645 C CA . LEU A 1 324 ? -11.613 -2.706 9.839 1.00 96.38 324 LEU A CA 1
ATOM 2646 C C . LEU A 1 324 ? -11.926 -1.223 10.070 1.00 96.38 324 LEU A C 1
ATOM 2648 O O . LEU A 1 324 ? -12.974 -0.881 10.619 1.00 96.38 324 LEU A O 1
ATOM 2652 N N . GLU A 1 325 ? -11.051 -0.322 9.622 1.00 95.62 325 GLU A N 1
ATOM 2653 C CA . GLU A 1 325 ? -11.274 1.119 9.738 1.00 95.62 325 GLU A CA 1
ATOM 2654 C C . GLU A 1 325 ? -12.471 1.579 8.913 1.00 95.62 325 GLU A C 1
ATOM 2656 O O . GLU A 1 325 ? -13.191 2.480 9.341 1.00 95.62 325 GLU A O 1
ATOM 2661 N N . MET A 1 326 ? -12.714 0.985 7.745 1.00 94.94 326 MET A N 1
ATOM 2662 C CA . MET A 1 326 ? -13.886 1.298 6.934 1.00 94.94 326 MET A CA 1
ATOM 2663 C C . MET A 1 326 ? -15.176 0.962 7.687 1.00 94.94 326 MET A C 1
ATOM 2665 O O . MET A 1 326 ? -16.052 1.826 7.789 1.00 94.94 326 MET A O 1
ATOM 2669 N N . GLN A 1 327 ? -15.260 -0.245 8.256 1.00 95.75 327 GLN A N 1
ATOM 2670 C CA . GLN A 1 327 ? -16.409 -0.706 9.041 1.00 95.75 327 GLN A CA 1
ATOM 2671 C C . GLN A 1 327 ? -16.625 0.162 10.286 1.00 95.75 327 GLN A C 1
ATOM 2673 O O . GLN A 1 327 ? -17.726 0.671 10.511 1.00 95.75 327 GLN A O 1
ATOM 2678 N N . LEU A 1 328 ? -15.555 0.421 11.043 1.00 95.38 328 LEU A N 1
ATOM 2679 C CA . LEU A 1 328 ? -15.605 1.262 12.235 1.00 95.38 328 LEU A CA 1
ATOM 2680 C C . LEU A 1 328 ? -16.083 2.680 11.902 1.00 95.38 328 LEU A C 1
ATOM 2682 O O . LEU A 1 328 ? -17.024 3.193 12.504 1.00 95.38 328 LEU A O 1
ATOM 2686 N N . ASN A 1 329 ? -15.472 3.317 10.902 1.00 93.00 329 ASN A N 1
ATOM 2687 C CA . ASN A 1 329 ? -15.819 4.683 10.521 1.00 93.00 329 ASN A CA 1
ATOM 2688 C C . ASN A 1 329 ? -17.216 4.787 9.899 1.00 93.00 329 ASN A C 1
ATOM 2690 O O . ASN A 1 329 ? -17.839 5.846 9.974 1.00 93.00 329 ASN A O 1
ATOM 2694 N N . GLN A 1 330 ? -17.724 3.717 9.285 1.00 93.94 330 GLN A N 1
ATOM 2695 C CA . GLN A 1 330 ? -19.114 3.650 8.849 1.00 93.94 330 GLN A CA 1
ATOM 2696 C C . GLN A 1 330 ? -20.072 3.636 10.043 1.00 93.94 330 GLN A C 1
ATOM 2698 O O . GLN A 1 330 ? -20.992 4.454 10.062 1.00 93.94 330 GLN A O 1
ATOM 2703 N N . ALA A 1 331 ? -19.822 2.796 11.050 1.00 95.06 331 ALA A N 1
ATOM 2704 C CA . ALA A 1 331 ? -20.628 2.758 12.271 1.00 95.06 331 ALA A CA 1
ATOM 2705 C C . ALA A 1 331 ? -20.613 4.112 13.006 1.00 95.06 331 ALA A C 1
ATOM 2707 O O . ALA A 1 331 ? -21.656 4.618 13.414 1.00 95.06 331 ALA A O 1
ATOM 2708 N N . MET A 1 332 ? -19.451 4.768 13.091 1.00 92.38 332 MET A N 1
ATOM 2709 C CA . MET A 1 332 ? -19.340 6.109 13.678 1.00 92.38 332 MET A CA 1
ATOM 2710 C C . MET A 1 332 ? -20.176 7.155 12.931 1.00 92.38 332 MET A C 1
ATOM 2712 O O . MET A 1 332 ? -20.819 7.985 13.567 1.00 92.38 332 MET A O 1
ATOM 2716 N N . ARG A 1 333 ? -20.195 7.122 11.591 1.00 90.94 333 ARG A N 1
ATOM 2717 C CA . ARG A 1 333 ? -21.023 8.040 10.789 1.00 90.94 333 ARG A CA 1
ATOM 2718 C C . ARG A 1 333 ? -22.515 7.810 11.004 1.00 90.94 333 ARG A C 1
ATOM 2720 O O . ARG A 1 333 ? -23.253 8.781 11.049 1.00 90.94 333 ARG A O 1
ATOM 2727 N N . GLN A 1 334 ? -22.944 6.557 11.139 1.00 92.75 334 GLN A N 1
ATOM 2728 C CA . GLN A 1 334 ? -24.350 6.216 11.376 1.00 92.75 334 GLN A CA 1
ATOM 2729 C C . GLN A 1 334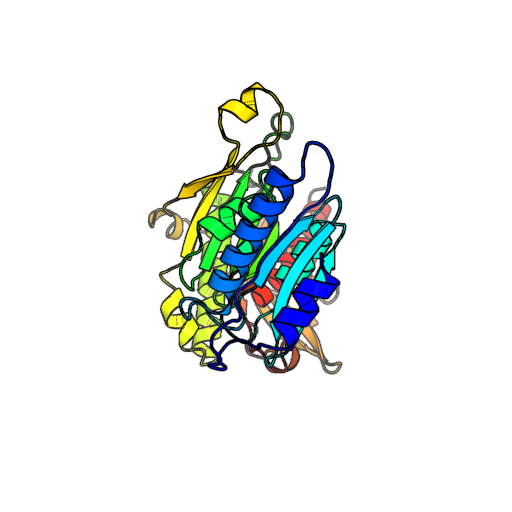 ? -24.855 6.698 12.740 1.00 92.75 334 GLN A C 1
ATOM 2731 O O . GLN A 1 334 ? -26.024 7.026 12.858 1.00 92.75 334 GLN A O 1
ATOM 2736 N N . LEU A 1 335 ? -23.984 6.768 13.752 1.00 90.06 335 LEU A N 1
ATOM 2737 C CA . LEU A 1 335 ? -24.331 7.274 15.088 1.00 90.06 335 LEU A CA 1
ATOM 2738 C C . LEU A 1 335 ? -24.360 8.808 15.181 1.00 90.06 335 LEU A C 1
ATOM 2740 O O . LEU A 1 335 ? -24.899 9.350 16.142 1.00 90.06 335 LEU A O 1
ATOM 2744 N N . LEU A 1 336 ? -23.718 9.495 14.233 1.00 84.38 336 LEU A N 1
ATOM 2745 C CA . LEU A 1 336 ? -23.661 10.959 14.155 1.00 84.38 336 LEU A CA 1
ATOM 2746 C C . LEU A 1 336 ? -24.678 11.547 13.162 1.00 84.38 336 LEU A C 1
ATOM 2748 O O . LEU A 1 336 ? -24.801 12.770 13.095 1.00 84.38 336 LEU A O 1
ATOM 2752 N N . ALA A 1 337 ? -25.328 10.692 12.369 1.00 76.62 337 ALA A N 1
ATOM 2753 C CA . ALA A 1 337 ? -26.420 11.038 11.462 1.00 76.62 337 ALA A CA 1
ATOM 2754 C C . ALA A 1 337 ? -27.750 11.026 12.220 1.00 76.62 337 ALA A C 1
ATOM 2756 O O . ALA A 1 337 ? -28.581 11.913 11.920 1.00 76.62 337 ALA A O 1
#

Secondary structure (DSSP, 8-state):
-HHHHHHHHHHS-TT--PPPPPPP-----TTTHHHHHHHHHHHHHHHHHHHHSSSS-TT-EEEEEETTEEEEEEEETTEEEEEEESSHHHHHHHHTS--SS---EEE-TTS-TTSHHHHHHHH--SSSEEEEEEE-STTTTSS-EEEEEEEE-TT-PEEEEEEEES-HHHHHHHHHHHHHHHHHHHHHTT-HHHHHHTT-EEEEEEEE-HHHHTTT---PEEEEE----GGGGGS----EEEEEEE-TTS-EEEEEEETTEEE-HHHHGGGHHHHHHHHHHHTSPTT--PPP---EEE-GGGHHHH-SSS---HHHHHHHHHHHHHHHHHHHHHHH-

Radius of gyration: 22.96 Å; chains: 1; bounding box: 53×50×72 Å

Organism: Cellvibrio japonicus (strain Ueda107) (NCBI:txid498211)

pLDDT: mean 85.89, std 11.18, range [42.78, 97.56]